Protein AF-A0ABD0Y6Y1-F1 (afdb_monomer)

InterPro domains:
  IPR020846 Major facilitator superfamily domain [PS50850] (127-274)
  IPR024989 Major facilitator superfamily associated domain [PF12832] (9-264)
  IPR036259 MFS transporter superfamily [G3DSA:1.20.1250.20] (7-109)
  IPR036259 MFS transporter superfamily [G3DSA:1.20.1250.20] (112-271)
  IPR036259 MFS transporter superfamily [SSF103473] (11-264)
  IPR051717 Major facilitator superfamily MFSD6 [PTHR16172] (9-263)

Sequence (274 aa):
MQRLVQYDIRLTFWFYLSIRVFIGMISGTAFAMFEGAVIAILREHKADYGLQRMYATIGGMISSPVSGWLIDYASEIYGYTDFSPAFYLYAGLKIVSAMLMLTINLEFKVPATNVLSDVVTVLKKIEIVALFLTCFILGTAWGYIESFLFWLLQDLGASRSLMGITITVGGIAGLPLLVMSGPIIDRIGHANVLFIGFIFYAIRLIGYSLIYNPWMCLIFEAMESVTSSLAFTAAVTYAAKLSTTTTDSSIQGLLGGLYFGVGGYHFNRLLFDV

Organism: NCBI:txid642074

Solvent-accessible surface area (backbone atoms only — not comparable to full-atom values): 14453 Å² total; per-residue (Å²): 133,83,82,80,78,82,71,58,63,67,61,51,49,54,52,50,50,50,52,50,51,53,53,48,53,52,53,52,50,51,48,14,53,49,54,24,50,51,53,52,52,29,60,76,68,72,52,61,66,29,54,59,48,39,56,55,50,52,49,50,66,50,50,52,59,54,33,51,51,44,20,52,55,48,15,68,75,70,76,49,91,39,62,62,55,35,52,51,53,53,51,52,54,49,51,52,50,53,58,55,53,74,70,61,83,62,83,87,59,66,82,58,91,53,55,67,62,53,43,53,56,47,59,69,36,65,67,51,48,52,48,46,54,49,35,24,56,54,11,33,56,50,11,48,47,72,68,41,48,67,56,55,30,49,77,52,66,43,52,71,67,55,63,55,45,35,60,50,42,19,47,60,48,19,45,64,45,18,64,43,29,56,67,49,36,73,73,64,33,44,69,52,46,42,50,51,18,51,54,48,45,52,51,36,56,58,47,64,75,68,60,79,52,51,75,62,49,49,63,50,28,32,48,37,16,48,44,48,46,36,20,46,45,32,50,53,55,45,51,46,74,70,42,48,92,62,31,28,32,59,53,48,28,52,45,47,40,29,22,54,37,66,20,4,54,63,39,47,52,69,72,66,77,116

Nearest PDB structures (foldseek):
  4oaa-assembly1_B  TM=7.942E-01  e=3.746E-04  Escherichia coli str. K-12 substr. DH10B
  6c9w-assembly1_A  TM=7.462E-01  e=7.064E-04  Escherichia coli K-12
  6vbg-assembly1_A  TM=7.322E-01  e=9.271E-04  Escherichia coli
  2y5y-assembly1_A  TM=6.770E-01  e=5.427E-03  Escherichia coli K-12
  6zgt-assembly1_A  TM=7.004E-01  e=2.553E-01  Syntrophobacter fumaroxidans MPOB

Mean predicted aligned error: 7.24 Å

Structure (mmCIF, N/CA/C/O backbone):
data_AF-A0ABD0Y6Y1-F1
#
_entry.id   AF-A0ABD0Y6Y1-F1
#
loop_
_atom_site.group_PDB
_atom_site.id
_atom_site.type_symbol
_atom_site.label_atom_id
_atom_site.label_alt_id
_atom_site.label_comp_id
_atom_site.label_asym_id
_atom_site.label_entity_id
_atom_site.label_seq_id
_atom_site.pdbx_PDB_ins_code
_atom_site.Cartn_x
_atom_site.Cartn_y
_atom_site.Cartn_z
_atom_site.occupancy
_atom_site.B_iso_or_equiv
_atom_site.auth_seq_id
_atom_site.auth_comp_id
_atom_site.auth_asym_id
_atom_site.auth_atom_id
_atom_site.pdbx_PDB_model_num
ATOM 1 N N . MET A 1 1 ? -3.606 -15.081 -47.398 1.00 41.28 1 MET A N 1
ATOM 2 C CA . MET A 1 1 ? -4.914 -14.436 -47.156 1.00 41.28 1 MET A CA 1
ATOM 3 C C . MET A 1 1 ? -5.136 -14.423 -45.645 1.00 41.28 1 MET A C 1
ATOM 5 O O . MET A 1 1 ? -5.537 -15.435 -45.087 1.00 41.28 1 MET A O 1
ATOM 9 N N . GLN A 1 2 ? -4.723 -13.355 -44.954 1.00 45.97 2 GLN A N 1
ATOM 10 C CA . GLN A 1 2 ? -4.934 -13.235 -43.505 1.00 45.97 2 GLN A CA 1
ATOM 11 C C . GLN A 1 2 ? -6.432 -13.016 -43.261 1.00 45.97 2 GLN A C 1
ATOM 13 O O . GLN A 1 2 ? -7.017 -12.084 -43.809 1.00 45.97 2 GLN A O 1
ATOM 18 N N . ARG A 1 3 ? -7.067 -13.910 -42.495 1.00 46.34 3 ARG A N 1
ATOM 19 C CA . ARG A 1 3 ? -8.454 -13.750 -42.039 1.00 46.34 3 ARG A CA 1
ATOM 20 C C . ARG A 1 3 ? -8.495 -12.486 -41.176 1.00 46.34 3 ARG A C 1
ATOM 22 O O . ARG A 1 3 ? -8.002 -12.504 -40.054 1.00 46.34 3 ARG A O 1
ATOM 29 N N . LEU A 1 4 ? -9.042 -11.393 -41.704 1.00 52.50 4 LEU A N 1
ATOM 30 C CA . LEU A 1 4 ? -9.385 -10.222 -40.901 1.00 52.50 4 LEU A CA 1
ATOM 31 C C . LEU A 1 4 ? -10.503 -10.652 -39.950 1.00 52.50 4 LEU A C 1
ATOM 33 O O . LEU A 1 4 ? -11.662 -10.753 -40.345 1.00 52.50 4 LEU A O 1
ATOM 37 N N . VAL A 1 5 ? -10.140 -10.992 -38.715 1.00 67.69 5 VAL A N 1
ATOM 38 C CA . VAL A 1 5 ? -11.112 -11.213 -37.646 1.00 67.69 5 VAL A CA 1
ATOM 39 C C . VAL A 1 5 ? -11.704 -9.842 -37.326 1.00 67.69 5 VAL A C 1
ATOM 41 O O . VAL A 1 5 ? -11.070 -9.026 -36.663 1.00 67.69 5 VAL A O 1
ATOM 44 N N . GLN A 1 6 ? -12.885 -9.546 -37.872 1.00 57.38 6 GLN A N 1
ATOM 45 C CA . GLN A 1 6 ? -13.664 -8.381 -37.460 1.00 57.38 6 GLN A CA 1
ATOM 46 C C . GLN A 1 6 ? -14.181 -8.649 -36.047 1.00 57.38 6 GLN A C 1
ATOM 48 O O . GLN A 1 6 ? -15.158 -9.369 -35.856 1.00 57.38 6 GLN A O 1
ATOM 53 N N . TYR A 1 7 ? -13.486 -8.111 -35.051 1.00 70.19 7 TYR A N 1
ATOM 54 C CA . TYR A 1 7 ? -13.963 -8.123 -33.677 1.00 70.19 7 TYR A CA 1
ATOM 55 C C . TYR A 1 7 ? -15.093 -7.104 -33.536 1.00 70.19 7 TYR A C 1
ATOM 57 O O . TYR A 1 7 ? -14.933 -5.935 -33.890 1.00 70.19 7 TYR A O 1
ATOM 65 N N . ASP A 1 8 ? -16.237 -7.539 -33.006 1.00 83.44 8 ASP A N 1
ATOM 66 C CA . ASP A 1 8 ? -17.282 -6.616 -32.579 1.00 83.44 8 ASP A CA 1
ATOM 67 C C . ASP A 1 8 ? -16.753 -5.822 -31.377 1.00 83.44 8 ASP A C 1
ATOM 69 O O . ASP A 1 8 ? -16.626 -6.334 -30.259 1.00 83.44 8 ASP A O 1
ATOM 73 N N . ILE A 1 9 ? -16.401 -4.565 -31.637 1.00 85.50 9 ILE A N 1
ATOM 74 C CA . ILE A 1 9 ? -15.830 -3.644 -30.654 1.00 85.50 9 ILE A CA 1
ATOM 75 C C . ILE A 1 9 ? -16.807 -3.430 -29.493 1.00 85.50 9 ILE A C 1
ATOM 77 O O . ILE A 1 9 ? -16.372 -3.351 -28.346 1.00 85.50 9 ILE A O 1
ATOM 81 N N . ARG A 1 10 ? -18.123 -3.385 -29.752 1.00 87.44 10 ARG A N 1
ATOM 82 C CA . ARG A 1 10 ? -19.130 -3.166 -28.703 1.00 87.44 10 ARG A CA 1
ATOM 83 C C . ARG A 1 10 ? -19.236 -4.385 -27.802 1.00 87.44 10 ARG A C 1
ATOM 85 O O . ARG A 1 10 ? -19.197 -4.235 -26.584 1.00 87.44 10 ARG A O 1
ATOM 92 N N . LEU A 1 11 ? -19.334 -5.579 -28.385 1.00 88.44 11 LEU A N 1
ATOM 93 C CA . LEU A 1 11 ? -19.389 -6.822 -27.616 1.00 88.44 11 LEU A CA 1
ATOM 94 C C . LEU A 1 11 ? -18.110 -7.017 -26.794 1.00 88.44 11 LEU A C 1
ATOM 96 O O . LEU A 1 11 ? -18.185 -7.292 -25.600 1.00 88.44 11 LEU A O 1
ATOM 100 N N . THR A 1 12 ? -16.945 -6.800 -27.409 1.00 88.12 12 THR A N 1
ATOM 101 C CA . THR A 1 12 ? -15.642 -6.911 -26.736 1.00 88.12 12 THR A CA 1
ATOM 102 C C . THR A 1 12 ? -15.530 -5.916 -25.584 1.00 88.12 12 THR A C 1
ATOM 104 O O . THR A 1 12 ? -15.131 -6.302 -24.488 1.00 88.12 12 THR A O 1
ATOM 107 N N . PHE A 1 13 ? -15.939 -4.660 -25.795 1.00 87.44 13 PHE A N 1
ATOM 108 C CA . PHE A 1 13 ? -15.930 -3.623 -24.764 1.00 87.44 13 PHE A CA 1
ATOM 109 C C . PHE A 1 13 ? -16.821 -3.990 -23.575 1.00 87.44 13 PHE A C 1
ATOM 111 O O . PHE A 1 13 ? -16.342 -4.014 -22.443 1.00 87.44 13 PHE A O 1
ATOM 118 N N . TRP A 1 14 ? -18.095 -4.317 -23.811 1.00 90.25 14 TRP A N 1
ATOM 119 C CA . TRP A 1 14 ? -19.030 -4.633 -22.726 1.00 90.25 14 TRP A CA 1
ATOM 120 C C . TRP A 1 14 ? -18.654 -5.916 -21.991 1.00 90.25 14 TRP A C 1
ATOM 122 O O . TRP A 1 14 ? -18.768 -5.975 -20.766 1.00 90.25 14 TRP A O 1
ATOM 132 N N . PHE A 1 15 ? -18.164 -6.926 -22.707 1.00 90.81 15 PHE A N 1
ATOM 133 C CA . PHE A 1 15 ? -17.716 -8.174 -22.100 1.00 90.81 15 PHE A CA 1
ATOM 134 C C . PHE A 1 15 ? -16.469 -7.960 -21.234 1.00 90.81 15 PHE A C 1
ATOM 136 O O . PHE A 1 15 ? -16.445 -8.363 -20.071 1.00 90.81 15 PHE A O 1
ATOM 143 N N . TYR A 1 16 ? -15.468 -7.248 -21.760 1.00 85.69 16 TYR A N 1
ATOM 144 C CA . TYR A 1 16 ? -14.260 -6.887 -21.020 1.00 85.69 16 TYR A CA 1
ATOM 145 C C . TYR A 1 16 ? -14.574 -6.030 -19.791 1.00 85.69 16 TYR A C 1
ATOM 147 O O . TYR A 1 16 ? -14.089 -6.332 -18.699 1.00 85.69 16 TYR A O 1
ATOM 155 N N . LEU A 1 17 ? -15.416 -5.001 -19.944 1.00 85.56 17 LEU A N 1
ATOM 156 C CA . LEU A 1 17 ? -15.855 -4.144 -18.843 1.00 85.56 17 LEU A CA 1
ATOM 157 C C . LEU A 1 17 ? -16.543 -4.968 -17.754 1.00 85.56 17 LEU A C 1
ATOM 159 O O . LEU A 1 17 ? -16.197 -4.838 -16.583 1.00 85.56 17 LEU A O 1
ATOM 163 N N . SER A 1 18 ? -17.468 -5.850 -18.137 1.00 88.50 18 SER A N 1
ATOM 164 C CA . SER A 1 18 ? -18.185 -6.710 -17.190 1.00 88.50 18 SER A CA 1
ATOM 165 C C . SER A 1 18 ? -17.213 -7.582 -16.398 1.00 88.50 18 SER A C 1
ATOM 167 O O . SER A 1 18 ? -17.232 -7.564 -15.168 1.00 88.50 18 SER A O 1
ATOM 169 N N . ILE A 1 19 ? -16.307 -8.285 -17.084 1.00 88.75 19 ILE A N 1
ATOM 170 C CA . ILE A 1 19 ? -15.285 -9.116 -16.436 1.00 88.75 19 ILE A CA 1
ATOM 171 C C . ILE A 1 19 ? -14.418 -8.278 -15.491 1.00 88.75 19 ILE A C 1
ATOM 173 O O . ILE A 1 19 ? -14.185 -8.681 -14.351 1.00 88.75 19 ILE A O 1
ATOM 177 N N . ARG A 1 20 ? -13.964 -7.097 -15.925 1.00 81.56 20 ARG A N 1
ATOM 178 C CA . ARG A 1 20 ? -13.136 -6.201 -15.106 1.00 81.56 20 ARG A CA 1
ATOM 179 C C . ARG A 1 20 ? -13.854 -5.725 -13.850 1.00 81.56 20 ARG A C 1
ATOM 181 O O . ARG A 1 20 ? -13.239 -5.736 -12.787 1.00 81.56 20 ARG A O 1
ATOM 188 N N . VAL A 1 21 ? -15.129 -5.354 -13.950 1.00 85.00 21 VAL A N 1
ATOM 189 C CA . VAL A 1 21 ? -15.939 -4.940 -12.795 1.00 85.00 21 VAL A CA 1
ATOM 190 C C . VAL A 1 21 ? -16.094 -6.096 -11.810 1.00 85.00 21 VAL A C 1
ATOM 192 O O . VAL A 1 21 ? -15.836 -5.911 -10.622 1.00 85.00 21 VAL A O 1
ATOM 195 N N . PHE A 1 22 ? -16.422 -7.302 -12.284 1.00 86.00 22 PHE A N 1
ATOM 196 C CA . PHE A 1 22 ? -16.538 -8.479 -11.417 1.00 86.00 22 PHE A CA 1
ATOM 197 C C . PHE A 1 22 ? -15.217 -8.823 -10.718 1.00 86.00 22 PHE A C 1
ATOM 199 O O . PHE A 1 22 ? -15.201 -9.016 -9.502 1.00 86.00 22 PHE A O 1
ATOM 206 N N . ILE A 1 23 ? -14.097 -8.840 -11.449 1.00 82.62 23 ILE A N 1
ATOM 207 C CA . ILE A 1 23 ? -12.767 -9.078 -10.866 1.00 82.62 23 ILE A CA 1
ATOM 208 C C . ILE A 1 23 ? -12.424 -7.992 -9.839 1.00 82.62 23 ILE A C 1
ATOM 210 O O . ILE A 1 23 ? -11.905 -8.308 -8.767 1.00 82.62 23 ILE A O 1
ATOM 214 N N . GLY A 1 24 ? -12.734 -6.727 -10.137 1.00 78.19 24 GLY A N 1
ATOM 215 C CA . GLY A 1 24 ? -12.512 -5.598 -9.233 1.00 78.19 24 GLY A CA 1
ATOM 216 C C . GLY A 1 24 ? -13.310 -5.723 -7.935 1.00 78.19 24 GLY A C 1
ATOM 217 O O . GLY A 1 24 ? -12.745 -5.586 -6.851 1.00 78.19 24 GLY A O 1
ATOM 218 N N . MET A 1 25 ? -14.598 -6.068 -8.028 1.00 81.38 25 MET A N 1
ATOM 219 C CA . MET A 1 25 ? -15.461 -6.288 -6.862 1.00 81.38 25 MET A CA 1
ATOM 220 C C . MET A 1 25 ? -14.968 -7.444 -5.990 1.00 81.38 25 MET A C 1
ATOM 222 O O . MET A 1 25 ? -14.875 -7.292 -4.771 1.00 81.38 25 MET A O 1
ATOM 226 N N . ILE A 1 26 ? -14.616 -8.583 -6.594 1.00 84.69 26 ILE A N 1
ATOM 227 C CA . ILE A 1 26 ? -14.102 -9.750 -5.861 1.00 84.69 26 ILE A CA 1
ATOM 228 C C . ILE A 1 26 ? -12.771 -9.408 -5.186 1.00 84.69 26 ILE A C 1
ATOM 230 O O . ILE A 1 26 ? -12.576 -9.711 -4.014 1.00 84.69 26 ILE A O 1
ATOM 234 N N . SER A 1 27 ? -11.869 -8.728 -5.893 1.00 79.25 27 SER A N 1
ATOM 235 C CA . SER A 1 27 ? -10.554 -8.363 -5.352 1.00 79.25 27 SER A CA 1
ATOM 236 C C . SER A 1 27 ? -10.668 -7.372 -4.191 1.00 79.25 27 SER A C 1
ATOM 238 O O . SER A 1 27 ? -10.027 -7.564 -3.159 1.00 79.25 27 SER A O 1
ATOM 240 N N . GLY A 1 28 ? -11.515 -6.346 -4.324 1.00 78.69 28 GLY A N 1
ATOM 241 C CA . GLY A 1 28 ? -11.729 -5.347 -3.275 1.00 78.69 28 GLY A CA 1
ATOM 242 C C . GLY A 1 28 ? -12.408 -5.923 -2.032 1.00 78.69 28 GLY A C 1
ATOM 243 O O . GLY A 1 28 ? -11.989 -5.642 -0.910 1.00 78.69 28 GLY A O 1
ATOM 244 N N . THR A 1 29 ? -13.421 -6.775 -2.215 1.00 81.88 29 THR A N 1
ATOM 245 C CA . THR A 1 29 ? -14.102 -7.445 -1.092 1.00 81.88 29 THR A CA 1
ATOM 246 C C . THR A 1 29 ? -13.194 -8.449 -0.393 1.00 81.88 29 THR A C 1
ATOM 248 O O . THR A 1 29 ? -13.123 -8.440 0.836 1.00 81.88 29 THR A O 1
ATOM 251 N N . ALA A 1 30 ? -12.436 -9.252 -1.146 1.00 84.69 30 ALA A N 1
ATOM 252 C CA . ALA A 1 30 ? -11.454 -10.173 -0.583 1.00 84.69 30 ALA A CA 1
ATOM 253 C C . ALA A 1 30 ? -10.399 -9.431 0.247 1.00 84.69 30 ALA A C 1
ATOM 255 O O . ALA A 1 30 ? -10.098 -9.856 1.360 1.00 84.69 30 ALA A O 1
ATOM 256 N N . PHE A 1 31 ? -9.891 -8.298 -0.250 1.00 83.31 31 PHE A N 1
ATOM 257 C CA . PHE A 1 31 ? -8.962 -7.448 0.495 1.00 83.31 31 PHE A CA 1
ATOM 258 C C . PHE A 1 31 ? -9.577 -6.942 1.807 1.00 83.31 31 PHE A C 1
ATOM 260 O O . PHE A 1 31 ? -9.002 -7.150 2.872 1.00 83.31 31 PHE A O 1
ATOM 267 N N . ALA A 1 32 ? -10.773 -6.345 1.756 1.00 83.88 32 ALA A N 1
ATOM 268 C CA . ALA A 1 32 ? -11.448 -5.802 2.938 1.00 83.88 32 ALA A CA 1
ATOM 269 C C . ALA A 1 32 ? -11.729 -6.868 4.013 1.00 83.88 32 ALA A C 1
ATOM 271 O O . ALA A 1 32 ? -11.546 -6.630 5.211 1.00 83.88 32 ALA A O 1
ATOM 272 N N . MET A 1 33 ? -12.170 -8.058 3.593 1.00 85.44 33 MET A N 1
ATOM 273 C CA . MET A 1 33 ? -12.428 -9.173 4.506 1.00 85.44 33 MET A CA 1
ATOM 274 C C . MET A 1 33 ? -11.137 -9.726 5.104 1.00 85.44 33 MET A C 1
ATOM 276 O O . MET A 1 33 ? -11.096 -9.975 6.309 1.00 85.44 33 MET A O 1
ATOM 280 N N . PHE A 1 34 ? -10.094 -9.880 4.287 1.00 87.75 34 PHE A N 1
ATOM 281 C CA . PHE A 1 34 ? -8.797 -10.377 4.728 1.00 87.75 34 PHE A CA 1
ATOM 282 C C . PHE A 1 34 ? -8.137 -9.425 5.730 1.00 87.75 34 PHE A C 1
ATOM 284 O O . PHE A 1 34 ? -7.789 -9.852 6.827 1.00 87.75 34 PHE A O 1
ATOM 291 N N . GLU A 1 35 ? -8.052 -8.132 5.413 1.00 87.62 35 GLU A N 1
ATOM 292 C CA . GLU A 1 35 ? -7.509 -7.119 6.329 1.00 87.62 35 GLU A CA 1
ATOM 293 C C . GLU A 1 35 ? -8.310 -7.052 7.631 1.00 87.62 35 GLU A C 1
ATOM 295 O O . GLU A 1 35 ? -7.750 -7.058 8.726 1.00 87.62 35 GLU A O 1
ATOM 300 N N . GLY A 1 36 ? -9.643 -7.078 7.542 1.00 87.69 36 GLY A N 1
ATOM 301 C CA . GLY A 1 36 ? -10.489 -7.114 8.730 1.00 87.69 36 GLY A CA 1
ATOM 302 C C . GLY A 1 36 ? -10.265 -8.355 9.604 1.00 87.69 36 GLY A C 1
ATOM 303 O O . GLY A 1 36 ? -10.325 -8.252 10.827 1.00 87.69 36 GLY A O 1
ATOM 304 N N . ALA A 1 37 ? -10.006 -9.520 9.003 1.00 88.69 37 ALA A N 1
ATOM 305 C CA . ALA A 1 37 ? -9.671 -10.743 9.733 1.00 88.69 37 ALA A CA 1
ATOM 306 C C . ALA A 1 37 ? -8.289 -10.651 10.394 1.00 88.69 37 ALA A C 1
ATOM 308 O O . ALA A 1 37 ? -8.155 -10.994 11.567 1.00 88.69 37 ALA A O 1
ATOM 309 N N . VAL A 1 38 ? -7.286 -10.132 9.679 1.00 90.62 38 VAL A N 1
ATOM 310 C CA . VAL A 1 38 ? -5.938 -9.895 10.217 1.00 90.62 38 VAL A CA 1
ATOM 311 C C . VAL A 1 38 ? -6.004 -8.984 11.439 1.00 90.62 38 VAL A C 1
ATOM 313 O O . VAL A 1 38 ? -5.496 -9.348 12.495 1.00 90.62 38 VAL A O 1
ATOM 316 N N . ILE A 1 39 ? -6.690 -7.842 11.346 1.00 90.69 39 ILE A N 1
ATOM 317 C CA . ILE A 1 39 ? -6.838 -6.913 12.476 1.00 90.69 39 ILE A CA 1
ATOM 318 C C . ILE A 1 39 ? -7.538 -7.570 13.668 1.00 90.69 39 ILE A C 1
ATOM 320 O O . ILE A 1 39 ? -7.115 -7.365 14.807 1.00 90.69 39 ILE A O 1
ATOM 324 N N . ALA A 1 40 ? -8.566 -8.384 13.428 1.00 88.06 40 ALA A N 1
ATOM 325 C CA . ALA A 1 40 ? -9.255 -9.105 14.493 1.00 88.06 40 ALA A CA 1
ATOM 326 C C . ALA A 1 40 ? -8.311 -10.079 15.226 1.00 88.06 40 ALA A C 1
ATOM 328 O O . ALA A 1 40 ? -8.244 -10.059 16.453 1.00 88.06 40 ALA A O 1
ATOM 329 N N . ILE A 1 41 ? -7.532 -10.873 14.485 1.00 89.75 41 ILE A N 1
ATOM 330 C CA . ILE A 1 41 ? -6.560 -11.831 15.045 1.00 89.75 41 ILE A CA 1
ATOM 331 C C . ILE A 1 41 ? -5.450 -11.103 15.811 1.00 89.75 41 ILE A C 1
ATOM 333 O O . ILE A 1 41 ? -5.083 -11.502 16.916 1.00 89.75 41 ILE A O 1
ATOM 337 N N . LEU A 1 42 ? -4.925 -10.009 15.255 1.00 90.62 42 LEU A N 1
ATOM 338 C CA . LEU A 1 42 ? -3.869 -9.228 15.900 1.00 90.62 42 LEU A CA 1
ATOM 339 C C . LEU A 1 42 ? -4.343 -8.585 17.205 1.00 90.62 42 LEU A C 1
ATOM 341 O O . LEU A 1 42 ? -3.572 -8.524 18.160 1.00 90.62 42 LEU A O 1
ATOM 345 N N . ARG A 1 43 ? -5.604 -8.141 17.274 1.00 87.31 43 ARG A N 1
ATOM 346 C CA . ARG A 1 43 ? -6.208 -7.624 18.511 1.00 87.31 43 ARG A CA 1
ATOM 347 C C . ARG A 1 43 ? -6.310 -8.697 19.587 1.00 87.31 43 ARG A C 1
ATOM 349 O O . ARG A 1 43 ? -5.936 -8.427 20.725 1.00 87.31 43 ARG A O 1
ATOM 356 N N . GLU A 1 44 ? -6.772 -9.888 19.217 1.00 87.50 44 GLU A N 1
ATOM 357 C CA . GLU A 1 44 ? -6.910 -11.021 20.138 1.00 87.50 44 GLU A CA 1
ATOM 358 C C . GLU A 1 44 ? -5.552 -11.430 20.726 1.00 87.50 44 GLU A C 1
ATOM 360 O O . GLU A 1 44 ? -5.395 -11.564 21.939 1.00 87.50 44 GLU A O 1
ATOM 365 N N . HIS A 1 45 ? -4.527 -11.528 19.877 1.00 89.56 45 HIS A N 1
ATOM 366 C CA . HIS A 1 45 ? -3.181 -11.924 20.295 1.00 89.56 45 HIS A CA 1
ATOM 367 C C . HIS A 1 45 ? -2.286 -10.766 20.759 1.00 89.56 45 HIS A C 1
ATOM 369 O O . HIS A 1 45 ? -1.140 -11.010 21.137 1.00 89.56 45 HIS A O 1
ATOM 375 N N . LYS A 1 46 ? -2.775 -9.517 20.741 1.00 87.38 46 LYS A N 1
ATOM 376 C CA . LYS A 1 46 ? -1.988 -8.293 21.009 1.00 87.38 46 LYS A CA 1
ATOM 377 C C . LYS A 1 46 ? -0.675 -8.247 20.212 1.00 87.38 46 LYS A C 1
ATOM 379 O O . LYS A 1 46 ? 0.372 -7.874 20.738 1.00 87.38 46 LYS A O 1
ATOM 384 N N . ALA A 1 47 ? -0.742 -8.668 18.955 1.00 90.56 47 ALA A N 1
ATOM 385 C CA . ALA A 1 47 ? 0.400 -8.757 18.054 1.00 90.56 47 ALA A CA 1
ATOM 386 C C . ALA A 1 47 ? 0.571 -7.477 17.216 1.00 90.56 47 ALA A C 1
ATOM 388 O O . ALA A 1 47 ? -0.355 -6.678 17.065 1.00 90.56 47 ALA A O 1
ATOM 389 N N . ASP A 1 48 ? 1.770 -7.288 16.663 1.00 91.94 48 ASP A N 1
ATOM 390 C CA . ASP A 1 48 ? 2.132 -6.100 15.887 1.00 91.94 48 ASP A CA 1
ATOM 391 C C . ASP A 1 48 ? 1.754 -6.250 14.402 1.00 91.94 48 ASP A C 1
ATOM 393 O O . ASP A 1 48 ? 2.119 -7.222 13.734 1.00 91.94 48 ASP A O 1
ATOM 397 N N . TYR A 1 49 ? 1.026 -5.264 13.871 1.00 92.69 49 TYR A N 1
ATOM 398 C CA . TYR A 1 49 ? 0.593 -5.259 12.472 1.00 92.69 49 TYR A CA 1
ATOM 399 C C . TYR A 1 49 ? 1.752 -5.059 11.484 1.00 92.69 49 TYR A C 1
ATOM 401 O O . TYR A 1 49 ? 1.741 -5.643 10.401 1.00 92.69 49 TYR A O 1
ATOM 409 N N . GLY A 1 50 ? 2.768 -4.274 11.842 1.00 90.44 50 GLY A N 1
ATOM 410 C CA . GLY A 1 50 ? 3.967 -4.085 11.027 1.00 90.44 50 GLY A CA 1
ATOM 411 C C . GLY A 1 50 ? 4.738 -5.383 10.830 1.00 90.44 50 GLY A C 1
ATOM 412 O O . GLY A 1 50 ? 5.096 -5.720 9.700 1.00 90.44 50 GLY A O 1
ATOM 413 N N . LEU A 1 51 ? 4.898 -6.168 11.900 1.00 90.75 51 LEU A N 1
ATOM 414 C CA . LEU A 1 51 ? 5.482 -7.513 11.828 1.00 90.75 51 LEU A CA 1
ATOM 415 C C . LEU A 1 51 ? 4.655 -8.453 10.946 1.00 90.75 51 LEU A C 1
ATOM 417 O O . LEU A 1 51 ? 5.225 -9.175 10.130 1.00 90.75 51 LEU A O 1
ATOM 421 N N . GLN A 1 52 ? 3.324 -8.416 11.043 1.00 91.75 52 GLN A N 1
ATOM 422 C CA . GLN A 1 52 ? 2.458 -9.195 10.153 1.00 91.75 52 GLN A CA 1
ATOM 423 C C . GLN A 1 52 ? 2.640 -8.781 8.684 1.00 91.75 52 GLN A C 1
ATOM 425 O O . GLN A 1 52 ? 2.769 -9.627 7.797 1.00 91.75 52 GLN A O 1
ATOM 430 N N . ARG A 1 53 ? 2.692 -7.473 8.418 1.00 88.81 53 ARG A N 1
ATOM 431 C CA . ARG A 1 53 ? 2.849 -6.913 7.071 1.00 88.81 53 ARG A CA 1
ATOM 432 C C . ARG A 1 53 ? 4.236 -7.170 6.480 1.00 88.81 53 ARG A C 1
ATOM 434 O O . ARG A 1 53 ? 4.347 -7.341 5.269 1.00 88.81 53 ARG A O 1
ATOM 441 N N . MET A 1 54 ? 5.276 -7.276 7.307 1.00 91.31 54 MET A N 1
ATOM 442 C CA . MET A 1 54 ? 6.628 -7.651 6.878 1.00 91.31 54 MET A CA 1
ATOM 443 C C . MET A 1 54 ? 6.631 -8.970 6.090 1.00 91.31 54 MET A C 1
ATOM 445 O O . MET A 1 54 ? 7.281 -9.054 5.048 1.00 91.31 54 MET A O 1
ATOM 449 N N . TYR A 1 55 ? 5.870 -9.979 6.527 1.00 89.50 55 TYR A N 1
ATOM 450 C CA . TYR A 1 55 ? 5.780 -11.258 5.813 1.00 89.50 55 TYR A CA 1
ATOM 451 C C . TYR A 1 55 ? 5.162 -11.118 4.414 1.00 89.50 55 TYR A C 1
ATOM 453 O O . TYR A 1 55 ? 5.586 -11.816 3.492 1.00 89.50 55 TYR A O 1
ATOM 461 N N . ALA A 1 56 ? 4.222 -10.186 4.221 1.00 85.56 56 ALA A N 1
ATOM 462 C CA . ALA A 1 56 ? 3.680 -9.881 2.897 1.00 85.56 56 ALA A CA 1
ATOM 463 C C . ALA A 1 56 ? 4.753 -9.266 1.979 1.00 85.56 56 ALA A C 1
ATOM 465 O O . ALA A 1 56 ? 4.877 -9.674 0.823 1.00 85.56 56 ALA A O 1
ATOM 466 N N . THR A 1 57 ? 5.578 -8.353 2.506 1.00 83.94 57 THR A N 1
ATOM 467 C CA . THR A 1 57 ? 6.708 -7.754 1.772 1.00 83.94 57 THR A CA 1
ATOM 468 C C . THR A 1 57 ? 7.736 -8.807 1.362 1.00 83.94 57 THR A C 1
ATOM 470 O O . THR A 1 57 ? 8.144 -8.840 0.204 1.00 83.94 57 THR A O 1
ATOM 473 N N . ILE A 1 58 ? 8.099 -9.724 2.266 1.00 86.56 58 ILE A N 1
ATOM 474 C CA . ILE A 1 58 ? 9.012 -10.841 1.964 1.00 86.56 58 ILE A CA 1
ATOM 475 C C . ILE A 1 58 ? 8.436 -11.723 0.846 1.00 86.56 58 ILE A C 1
ATOM 477 O O . ILE A 1 58 ? 9.151 -12.087 -0.088 1.00 86.56 58 ILE A O 1
ATOM 481 N N . GLY A 1 59 ? 7.135 -12.027 0.897 1.00 85.00 59 GLY A N 1
ATOM 482 C CA . GLY A 1 59 ? 6.449 -12.767 -0.163 1.00 85.00 59 GLY A CA 1
ATOM 483 C C . GLY A 1 59 ? 6.538 -12.070 -1.524 1.00 85.00 59 GLY A C 1
ATOM 484 O O . GLY A 1 59 ? 6.848 -12.718 -2.525 1.00 85.00 59 GLY A O 1
ATOM 485 N N . GLY A 1 60 ? 6.337 -10.750 -1.570 1.00 79.31 60 GLY A N 1
ATOM 486 C CA . GLY A 1 60 ? 6.513 -9.939 -2.782 1.00 79.31 60 GLY A CA 1
ATOM 487 C C . GLY A 1 60 ? 7.950 -9.963 -3.314 1.00 79.31 60 GLY A C 1
ATOM 488 O O . GLY A 1 60 ? 8.169 -10.203 -4.502 1.00 79.31 60 GLY A O 1
ATOM 489 N N . MET A 1 61 ? 8.930 -9.805 -2.421 1.00 77.62 61 MET A N 1
ATOM 490 C CA . MET A 1 61 ? 10.360 -9.823 -2.754 1.00 77.62 61 MET A CA 1
ATOM 491 C C . MET A 1 61 ? 10.835 -11.160 -3.330 1.00 77.62 61 MET A C 1
ATOM 493 O O . MET A 1 61 ? 11.725 -11.164 -4.171 1.00 77.62 61 MET A O 1
ATOM 497 N N . ILE A 1 62 ? 10.270 -12.287 -2.888 1.00 83.19 62 ILE A N 1
ATOM 498 C CA . ILE A 1 62 ? 10.624 -13.620 -3.404 1.00 83.19 62 ILE A CA 1
ATOM 499 C C . ILE A 1 62 ? 9.840 -13.932 -4.683 1.00 83.19 62 ILE A C 1
ATOM 501 O O . ILE A 1 62 ? 10.409 -14.408 -5.663 1.00 83.19 62 ILE A O 1
ATOM 505 N N . SER A 1 63 ? 8.530 -13.668 -4.691 1.00 81.88 63 SER A N 1
ATOM 506 C CA . SER A 1 63 ? 7.658 -14.037 -5.814 1.00 81.88 63 SER A CA 1
ATOM 507 C C . SER A 1 63 ? 7.981 -13.279 -7.101 1.00 81.88 63 SER A C 1
ATOM 509 O O . SER A 1 63 ? 7.905 -13.877 -8.172 1.00 81.88 63 SER A O 1
ATOM 511 N N . SER A 1 64 ? 8.390 -12.008 -7.013 1.00 77.56 64 SER A N 1
ATOM 512 C CA . SER A 1 64 ? 8.702 -11.192 -8.192 1.00 77.56 64 SER A CA 1
ATOM 513 C C . SER A 1 64 ? 9.902 -11.743 -8.992 1.00 77.56 64 SER A C 1
ATOM 515 O O . SER A 1 64 ? 9.690 -12.132 -10.146 1.00 77.56 64 SER A O 1
ATOM 517 N N . PRO A 1 65 ? 11.112 -11.933 -8.419 1.00 76.81 65 PRO A N 1
ATOM 518 C CA . PRO A 1 65 ? 12.236 -12.546 -9.134 1.00 76.81 65 PRO A CA 1
ATOM 519 C C . PRO A 1 65 ? 11.955 -13.969 -9.622 1.00 76.81 65 PRO A C 1
ATOM 521 O O . PRO A 1 65 ? 12.336 -14.314 -10.737 1.00 76.81 65 PRO A O 1
ATOM 524 N N . VAL A 1 66 ? 11.259 -14.790 -8.824 1.00 84.12 66 VAL A N 1
ATOM 525 C CA . VAL A 1 66 ? 10.890 -16.160 -9.225 1.00 84.12 66 VAL A CA 1
ATOM 526 C C . VAL A 1 66 ? 9.967 -16.138 -10.443 1.00 84.12 66 VAL A C 1
ATOM 528 O O . VAL A 1 66 ? 10.167 -16.911 -11.377 1.00 84.12 66 VAL A O 1
ATOM 531 N N . SER A 1 67 ? 8.980 -15.239 -10.465 1.00 80.81 67 SER A N 1
ATOM 532 C CA . SER A 1 67 ? 8.086 -15.085 -11.613 1.00 80.81 67 SER A CA 1
ATOM 533 C C . SER A 1 67 ? 8.829 -14.608 -12.863 1.00 80.81 67 SER A C 1
ATOM 535 O O . SER A 1 67 ? 8.601 -15.161 -13.935 1.00 80.81 67 SER A O 1
ATOM 537 N N . GLY A 1 68 ? 9.762 -13.658 -12.722 1.00 78.38 68 GLY A N 1
ATOM 538 C CA . GLY A 1 68 ? 10.607 -13.179 -13.818 1.00 78.38 68 GLY A CA 1
ATOM 539 C C . GLY A 1 68 ? 11.485 -14.288 -14.394 1.00 78.38 68 GLY A C 1
ATOM 540 O O . GLY A 1 68 ? 11.472 -14.514 -15.598 1.00 78.38 68 GLY A O 1
ATOM 541 N N . TRP A 1 69 ? 12.152 -15.059 -13.532 1.00 82.88 69 TRP A N 1
ATOM 542 C CA . TRP A 1 69 ? 12.973 -16.195 -13.954 1.00 82.88 69 TRP A CA 1
ATOM 543 C C . TRP A 1 69 ? 12.167 -17.270 -14.700 1.00 82.88 69 TRP A C 1
ATOM 545 O O . TRP A 1 69 ? 12.628 -17.795 -15.711 1.00 82.88 69 TRP A O 1
ATOM 555 N N . LEU A 1 70 ? 10.945 -17.573 -14.246 1.00 85.06 70 LEU A N 1
ATOM 556 C CA . LEU A 1 70 ? 10.056 -18.512 -14.940 1.00 85.06 70 LEU A CA 1
ATOM 557 C C . LEU A 1 70 ? 9.627 -18.001 -16.324 1.00 85.06 70 LEU A C 1
ATOM 559 O O . LEU A 1 70 ? 9.533 -18.799 -17.258 1.00 85.06 70 LEU A O 1
ATOM 563 N N . ILE A 1 71 ? 9.363 -16.696 -16.452 1.00 83.19 71 ILE A N 1
ATOM 564 C CA . ILE A 1 71 ? 9.049 -16.059 -17.739 1.00 83.19 71 ILE A CA 1
ATOM 565 C C . ILE A 1 71 ? 10.254 -16.163 -18.670 1.00 83.19 71 ILE A C 1
ATOM 567 O O . ILE A 1 71 ? 10.092 -16.602 -19.806 1.00 83.19 71 ILE A O 1
ATOM 571 N N . ASP A 1 72 ? 11.448 -15.801 -18.202 1.00 83.44 72 ASP A N 1
ATOM 572 C CA . ASP A 1 72 ? 12.669 -15.821 -19.013 1.00 83.44 72 ASP A CA 1
ATOM 573 C C . ASP A 1 72 ? 12.985 -17.242 -19.501 1.00 83.44 72 ASP A C 1
ATOM 575 O O . ASP A 1 72 ? 13.201 -17.447 -20.695 1.00 83.44 72 ASP A O 1
ATOM 579 N N . TYR A 1 73 ? 12.901 -18.237 -18.612 1.00 84.19 73 TYR A N 1
ATOM 580 C CA . TYR A 1 73 ? 13.124 -19.647 -18.944 1.00 84.19 73 TYR A CA 1
ATOM 581 C C . TYR A 1 73 ? 12.145 -20.169 -20.006 1.00 84.19 73 TYR A C 1
ATOM 583 O O . TYR A 1 73 ? 12.554 -20.807 -20.975 1.00 84.19 73 TYR A O 1
ATOM 591 N N . ALA A 1 74 ? 10.846 -19.889 -19.864 1.00 84.94 74 ALA A N 1
ATOM 592 C CA . ALA A 1 74 ? 9.867 -20.300 -20.871 1.00 84.94 74 ALA A CA 1
ATOM 593 C C . ALA A 1 74 ? 10.037 -19.527 -22.185 1.00 84.94 74 ALA A C 1
ATOM 595 O O . ALA A 1 74 ? 9.907 -20.099 -23.266 1.00 84.94 74 ALA A O 1
ATOM 596 N N . SER A 1 75 ? 10.378 -18.242 -22.101 1.00 85.06 75 SER A N 1
ATOM 597 C CA . SER A 1 75 ? 10.584 -17.398 -23.277 1.00 85.06 75 SER A CA 1
ATOM 598 C C . SER A 1 75 ? 11.786 -17.851 -24.109 1.00 85.06 75 SER A C 1
ATOM 600 O O . SER A 1 75 ? 11.730 -17.793 -25.337 1.00 85.06 75 SER A O 1
ATOM 602 N N . GLU A 1 76 ? 12.845 -18.354 -23.468 1.00 85.62 76 GLU A N 1
ATOM 603 C CA . GLU A 1 76 ? 14.012 -18.938 -24.143 1.00 85.62 76 GLU A CA 1
ATOM 604 C C . GLU A 1 76 ? 13.656 -20.226 -24.905 1.00 85.62 76 GLU A C 1
ATOM 606 O O . GLU A 1 76 ? 14.135 -20.439 -26.017 1.00 85.62 76 GLU A O 1
ATOM 61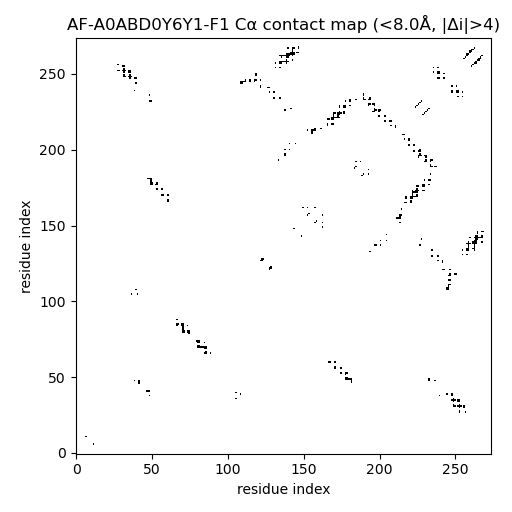1 N N . ILE A 1 77 ? 12.757 -21.050 -24.356 1.00 83.19 77 ILE A N 1
ATOM 612 C CA . ILE A 1 77 ? 12.299 -22.297 -24.992 1.00 83.19 77 ILE A CA 1
ATOM 613 C C . ILE A 1 77 ? 11.439 -22.018 -26.233 1.00 83.19 77 ILE A C 1
ATOM 615 O O . ILE A 1 77 ? 11.581 -22.704 -27.247 1.00 83.19 77 ILE A O 1
ATOM 619 N N . TYR A 1 78 ? 10.533 -21.039 -26.159 1.00 81.06 78 TYR A N 1
ATOM 620 C CA . TYR A 1 78 ? 9.535 -20.794 -27.209 1.00 81.06 78 TYR A CA 1
ATOM 621 C C . TYR A 1 78 ? 9.919 -19.697 -28.216 1.00 81.06 78 TYR A C 1
ATOM 623 O O . TYR A 1 78 ? 9.296 -19.594 -29.274 1.00 81.06 78 TYR A O 1
ATOM 631 N N . GLY A 1 79 ? 10.934 -18.878 -27.922 1.00 80.75 79 GLY A N 1
ATOM 632 C CA . GLY A 1 79 ? 11.397 -17.798 -28.803 1.00 80.75 79 GLY A CA 1
ATOM 633 C C . GLY A 1 79 ? 10.485 -16.562 -28.848 1.00 80.75 79 GLY A C 1
ATOM 634 O O . GLY A 1 79 ? 10.692 -15.677 -29.677 1.00 80.75 79 GLY A O 1
ATOM 635 N N . TYR A 1 80 ? 9.484 -16.479 -27.968 1.00 81.44 80 TYR A N 1
ATOM 636 C CA . TYR A 1 80 ? 8.639 -15.303 -27.734 1.00 81.44 80 TYR A CA 1
ATOM 637 C C . TYR A 1 80 ? 8.395 -15.134 -26.231 1.00 81.44 80 TYR A C 1
ATOM 639 O O . TYR A 1 80 ? 8.538 -16.087 -25.474 1.00 81.44 80 TYR A O 1
ATOM 647 N N . THR A 1 81 ? 8.020 -13.930 -25.786 1.00 79.88 81 THR A N 1
ATOM 648 C CA . THR A 1 81 ? 7.773 -13.674 -24.359 1.00 79.88 81 THR A CA 1
ATOM 649 C C . THR A 1 81 ? 6.518 -14.403 -23.881 1.00 79.88 81 THR A C 1
ATOM 651 O O . THR A 1 81 ? 5.403 -13.989 -24.206 1.00 79.88 81 THR A O 1
ATOM 654 N N . ASP A 1 82 ? 6.697 -15.473 -23.107 1.00 82.00 82 ASP A N 1
ATOM 655 C CA . ASP A 1 82 ? 5.597 -16.260 -22.552 1.00 82.00 82 ASP A CA 1
ATOM 656 C C . ASP A 1 82 ? 5.374 -15.939 -21.068 1.00 82.00 82 ASP A C 1
ATOM 658 O O . ASP A 1 82 ? 6.172 -16.281 -20.197 1.00 82.00 82 ASP A O 1
ATOM 662 N N . PHE A 1 83 ? 4.246 -15.292 -20.774 1.00 81.88 83 PHE A N 1
ATOM 663 C CA . PHE A 1 83 ? 3.840 -14.943 -19.411 1.00 81.88 83 PHE A CA 1
ATOM 664 C C . PHE A 1 83 ? 3.095 -16.078 -18.689 1.00 81.88 83 PHE A C 1
ATOM 666 O O . PHE A 1 83 ? 2.835 -15.974 -17.487 1.00 81.88 83 PHE A O 1
ATOM 673 N N . SER A 1 84 ? 2.744 -17.164 -19.387 1.00 87.75 84 SER A N 1
ATOM 674 C CA . SER A 1 84 ? 1.945 -18.277 -18.848 1.00 87.75 84 SER A CA 1
ATOM 675 C C . SER A 1 84 ? 2.503 -18.873 -17.544 1.00 87.75 84 SER A C 1
ATOM 677 O O . SER A 1 84 ? 1.719 -19.062 -16.608 1.00 87.75 84 SER A O 1
ATOM 679 N N . PRO A 1 85 ? 3.826 -19.101 -17.389 1.00 87.25 85 PRO A N 1
ATOM 680 C CA . PRO A 1 85 ? 4.389 -19.624 -16.142 1.00 87.25 85 PRO A CA 1
ATOM 681 C C . PRO A 1 85 ? 4.126 -18.735 -14.923 1.00 87.25 85 PRO A C 1
ATOM 683 O O . PRO A 1 85 ? 3.823 -19.243 -13.842 1.00 87.25 85 PRO A O 1
ATOM 686 N N . ALA A 1 86 ? 4.184 -17.410 -15.088 1.00 85.31 86 ALA A N 1
ATOM 687 C CA . ALA A 1 86 ? 3.888 -16.474 -14.006 1.00 85.31 86 ALA A CA 1
ATOM 688 C C . ALA A 1 86 ? 2.409 -16.533 -13.600 1.00 85.31 86 ALA A C 1
ATOM 690 O O . ALA A 1 86 ? 2.093 -16.479 -12.409 1.00 85.31 86 ALA A O 1
ATOM 691 N N . PHE A 1 87 ? 1.499 -16.726 -14.561 1.00 88.12 87 PHE A N 1
ATOM 692 C CA . PHE A 1 87 ? 0.081 -16.938 -14.266 1.00 88.12 87 PHE A CA 1
ATOM 693 C C . PHE A 1 87 ? -0.173 -18.257 -13.525 1.00 88.12 87 PHE A C 1
ATOM 695 O O . PHE A 1 87 ? -0.971 -18.273 -12.586 1.00 88.12 87 PHE A O 1
ATOM 702 N N . TYR A 1 88 ? 0.520 -19.344 -13.880 1.00 91.69 88 TYR A N 1
ATOM 703 C CA . TYR A 1 88 ? 0.413 -20.615 -13.152 1.00 91.69 88 TYR A CA 1
ATOM 704 C C . TYR A 1 88 ? 0.961 -20.518 -11.728 1.00 91.69 88 TYR A C 1
ATOM 706 O O . TYR A 1 88 ? 0.315 -21.004 -10.798 1.00 91.69 88 TYR A O 1
ATOM 714 N N . LEU A 1 89 ? 2.096 -19.838 -11.536 1.00 89.62 89 LEU A N 1
ATOM 715 C CA . LEU A 1 89 ? 2.637 -19.553 -10.206 1.00 89.62 89 LEU A CA 1
ATOM 716 C C . LEU A 1 89 ? 1.626 -18.763 -9.363 1.00 89.62 89 LEU A C 1
ATOM 718 O O . LEU A 1 89 ? 1.317 -19.152 -8.236 1.00 89.62 89 LEU A O 1
ATOM 722 N N . TYR A 1 90 ? 1.069 -17.686 -9.922 1.00 88.19 90 TYR A N 1
ATOM 723 C CA . TYR A 1 90 ? 0.053 -16.870 -9.259 1.00 88.19 90 TYR A CA 1
ATOM 724 C C . TYR A 1 90 ? -1.183 -17.693 -8.868 1.00 88.19 90 TYR A C 1
ATOM 726 O O . TYR A 1 90 ? -1.645 -17.615 -7.727 1.00 88.19 90 TYR A O 1
ATOM 734 N N . ALA A 1 91 ? -1.696 -18.517 -9.786 1.00 91.12 91 ALA A N 1
ATOM 735 C CA . ALA A 1 91 ? -2.846 -19.381 -9.535 1.00 91.12 91 ALA A CA 1
ATOM 736 C C . ALA A 1 91 ? -2.562 -20.407 -8.426 1.00 91.12 91 ALA A C 1
ATOM 738 O O . ALA A 1 91 ? -3.372 -20.559 -7.511 1.00 91.12 91 ALA A O 1
ATOM 739 N N . GLY A 1 92 ? -1.395 -21.058 -8.459 1.00 93.44 92 GLY A N 1
ATOM 740 C CA . GLY A 1 92 ? -0.974 -22.011 -7.431 1.00 93.44 92 GLY A CA 1
ATOM 741 C C . GLY A 1 92 ? -0.904 -21.374 -6.043 1.00 93.44 92 GLY A C 1
ATOM 742 O O . GLY A 1 92 ? -1.504 -21.883 -5.095 1.00 93.44 92 GLY A O 1
ATOM 743 N N . LEU A 1 93 ? -0.259 -20.210 -5.928 1.00 91.62 93 LEU A N 1
ATOM 744 C CA . LEU A 1 93 ? -0.171 -19.466 -4.666 1.00 91.62 93 LEU A CA 1
ATOM 745 C C . LEU A 1 93 ? -1.549 -19.037 -4.145 1.00 91.62 93 LEU A C 1
ATOM 747 O O . LEU A 1 93 ? -1.800 -19.104 -2.941 1.00 91.62 93 LEU A O 1
ATOM 751 N N . LYS A 1 94 ? -2.469 -18.636 -5.031 1.00 88.50 94 LYS A N 1
ATOM 752 C CA . LYS A 1 94 ? -3.847 -18.290 -4.650 1.00 88.50 94 LYS A CA 1
ATOM 753 C C . LYS A 1 94 ? -4.637 -19.488 -4.133 1.00 88.50 94 LYS A C 1
ATOM 755 O O . LYS A 1 94 ? -5.363 -19.329 -3.156 1.00 88.50 94 LYS A O 1
ATOM 760 N N . ILE A 1 95 ? -4.476 -20.670 -4.729 1.00 93.00 95 ILE A N 1
ATOM 761 C CA . ILE A 1 95 ? -5.125 -21.901 -4.251 1.00 93.00 95 ILE A CA 1
ATOM 762 C C . ILE A 1 95 ? -4.610 -22.268 -2.857 1.00 93.00 95 ILE A C 1
ATOM 764 O O . ILE A 1 95 ? -5.413 -22.504 -1.956 1.00 93.00 95 ILE A O 1
ATOM 768 N N . VAL A 1 96 ? -3.290 -22.248 -2.652 1.00 92.44 96 VAL A N 1
ATOM 769 C CA . VAL A 1 96 ? -2.686 -22.510 -1.334 1.00 92.44 96 VAL A CA 1
ATOM 770 C C . VAL A 1 96 ? -3.184 -21.497 -0.302 1.00 92.44 96 VAL A C 1
ATOM 772 O O . VAL A 1 96 ? -3.605 -21.879 0.786 1.00 92.44 96 VAL A O 1
ATOM 775 N N . SER A 1 97 ? -3.209 -20.210 -0.656 1.00 88.94 97 SER A N 1
ATOM 776 C CA . SER A 1 97 ? -3.739 -19.156 0.212 1.00 88.94 97 SER A CA 1
ATOM 777 C C . SER A 1 97 ? -5.209 -19.392 0.575 1.00 88.94 97 SER A C 1
ATOM 779 O O . SER A 1 97 ? -5.561 -19.276 1.745 1.00 88.94 97 SER A O 1
ATOM 781 N N . ALA A 1 98 ? -6.052 -19.789 -0.384 1.00 88.62 98 ALA A N 1
ATOM 782 C CA . ALA A 1 98 ? -7.454 -20.109 -0.129 1.00 88.62 98 ALA A CA 1
ATOM 783 C C . ALA A 1 98 ? -7.611 -21.315 0.813 1.00 88.62 98 ALA A C 1
ATOM 785 O O . ALA A 1 98 ? -8.413 -21.254 1.740 1.00 88.62 98 ALA A O 1
ATOM 786 N N . MET A 1 99 ? -6.813 -22.375 0.635 1.00 91.31 99 MET A N 1
ATOM 787 C CA . MET A 1 99 ? -6.818 -23.538 1.534 1.00 91.31 99 MET A CA 1
ATOM 788 C C . MET A 1 99 ? -6.435 -23.156 2.967 1.00 91.31 99 MET A C 1
ATOM 790 O O . MET A 1 99 ? -7.101 -23.579 3.907 1.00 91.31 99 MET A O 1
ATOM 794 N N . LEU A 1 100 ? -5.408 -22.320 3.139 1.00 89.50 100 LEU A N 1
ATOM 795 C CA . LEU A 1 100 ? -5.000 -21.824 4.456 1.00 89.50 100 LEU A CA 1
ATOM 796 C C . LEU A 1 100 ? -6.064 -20.917 5.090 1.00 89.50 100 LEU A C 1
ATOM 798 O O . LEU A 1 100 ? -6.262 -20.960 6.300 1.00 89.50 100 LEU A O 1
ATOM 802 N N . MET A 1 101 ? -6.790 -20.121 4.298 1.00 85.81 101 MET A N 1
ATOM 803 C CA . MET A 1 101 ? -7.885 -19.301 4.830 1.00 85.81 101 MET A CA 1
ATOM 804 C C . MET A 1 101 ? -9.024 -20.146 5.410 1.00 85.81 101 MET A C 1
ATOM 806 O O . MET A 1 101 ? -9.628 -19.729 6.394 1.00 85.81 101 MET A O 1
ATOM 810 N N . LEU A 1 102 ? -9.286 -21.340 4.864 1.00 86.31 102 LEU A N 1
ATOM 811 C CA . LEU A 1 102 ? -10.307 -22.250 5.402 1.00 86.31 102 LEU A CA 1
ATOM 812 C C . LEU A 1 102 ? -9.965 -22.778 6.802 1.00 86.31 102 LEU A C 1
ATOM 814 O O . LEU A 1 102 ? -10.860 -23.223 7.512 1.00 86.31 102 LEU A O 1
ATOM 818 N N . THR A 1 103 ? -8.694 -22.728 7.211 1.00 85.56 103 THR A N 1
ATOM 819 C CA . THR A 1 103 ? -8.262 -23.168 8.546 1.00 85.56 103 THR A CA 1
ATOM 820 C C . THR A 1 103 ? -8.265 -22.045 9.585 1.00 85.56 103 THR A C 1
ATOM 822 O O . THR A 1 103 ? -8.010 -22.304 10.759 1.00 85.56 103 THR A O 1
ATOM 825 N N . ILE A 1 104 ? -8.514 -20.793 9.182 1.00 83.88 104 ILE A N 1
ATOM 826 C CA . ILE A 1 104 ? -8.518 -19.644 10.094 1.00 83.88 104 ILE A CA 1
ATOM 827 C C . ILE A 1 104 ? -9.826 -19.629 10.885 1.00 83.88 104 ILE A C 1
ATOM 829 O O . ILE A 1 104 ? -10.907 -19.495 10.315 1.00 83.88 104 ILE A O 1
ATOM 833 N N . ASN A 1 105 ? -9.717 -19.696 12.211 1.00 78.81 105 ASN A N 1
ATOM 834 C CA . ASN A 1 105 ? -10.868 -19.638 13.102 1.00 78.81 105 ASN A CA 1
ATOM 835 C C . ASN A 1 105 ? -11.125 -18.201 13.576 1.00 78.81 105 ASN A C 1
ATOM 837 O O . ASN A 1 105 ? -10.287 -17.600 14.244 1.00 78.81 105 ASN A O 1
ATOM 841 N N . LEU A 1 106 ? -12.295 -17.657 13.231 1.00 78.25 106 LEU A N 1
ATOM 842 C CA . LEU A 1 106 ? 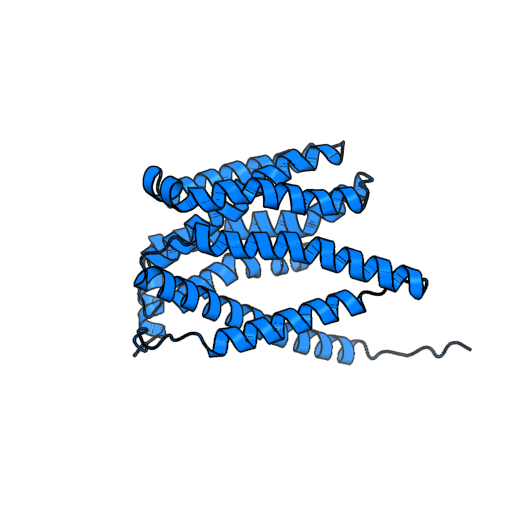-12.726 -16.294 13.584 1.00 78.25 106 LEU A CA 1
ATOM 843 C C . LEU A 1 106 ? -13.919 -16.287 14.552 1.00 78.25 106 LEU A C 1
ATOM 845 O O . LEU A 1 106 ? -14.636 -15.294 14.634 1.00 78.25 106 LEU A O 1
ATOM 849 N N . GLU A 1 107 ? -14.149 -17.376 15.288 1.00 69.12 107 GLU A N 1
ATOM 850 C CA . GLU A 1 107 ? -15.310 -17.528 16.184 1.00 69.12 107 GLU A CA 1
ATOM 851 C C . GLU A 1 107 ? -15.387 -16.462 17.289 1.00 69.12 107 GLU A C 1
ATOM 853 O O . GLU A 1 107 ? -16.473 -16.137 17.762 1.00 69.12 107 GLU A O 1
ATOM 858 N N . PHE A 1 108 ? -14.258 -15.850 17.656 1.00 67.69 108 PHE A N 1
ATOM 859 C CA . PHE A 1 108 ? -14.209 -14.740 18.613 1.00 67.69 108 PHE A CA 1
ATOM 860 C C . PHE A 1 108 ? -14.820 -13.433 18.065 1.00 67.69 108 PHE A C 1
ATOM 862 O O . PHE A 1 108 ? -15.057 -12.484 18.818 1.00 67.69 108 PHE A O 1
ATOM 869 N N . LYS A 1 109 ? -15.094 -13.349 16.756 1.00 67.88 109 LYS A N 1
ATOM 870 C CA . LYS A 1 109 ? -15.691 -12.169 16.128 1.00 67.88 109 LYS A CA 1
ATOM 871 C C . LYS A 1 109 ? -17.205 -12.165 16.326 1.00 67.88 109 LYS A C 1
ATOM 873 O O . LYS A 1 109 ? -17.939 -12.916 15.689 1.00 67.88 109 LYS A O 1
ATOM 878 N N . VAL A 1 110 ? -17.681 -11.244 17.159 1.00 66.94 110 VAL A N 1
ATOM 879 C CA . VAL A 1 110 ? -19.116 -11.045 17.393 1.00 66.94 110 VAL A CA 1
ATOM 880 C C . VAL A 1 110 ? -19.811 -10.616 16.086 1.00 66.94 110 VAL A C 1
ATOM 882 O O . VAL A 1 110 ? -19.369 -9.646 15.457 1.00 66.94 110 VAL A O 1
ATOM 885 N N . PRO A 1 111 ? -20.901 -11.289 15.666 1.00 65.50 111 PRO A N 1
ATOM 886 C CA . PRO A 1 111 ? -21.691 -10.867 14.517 1.00 65.50 111 PRO A CA 1
ATOM 887 C C . PRO A 1 111 ? -22.253 -9.460 14.732 1.00 65.50 111 PRO A C 1
ATOM 889 O O . PRO A 1 111 ? -22.837 -9.160 15.773 1.00 65.50 111 PRO A O 1
ATOM 892 N N . ALA A 1 112 ? -22.102 -8.590 13.738 1.00 63.38 112 ALA A N 1
ATOM 893 C CA . ALA A 1 112 ? -22.696 -7.262 13.782 1.00 63.38 112 ALA A CA 1
ATOM 894 C C . ALA A 1 112 ? -24.222 -7.367 13.617 1.00 63.38 112 ALA A C 1
ATOM 896 O O . ALA A 1 112 ? -24.704 -7.888 12.613 1.00 63.38 112 ALA A O 1
ATOM 897 N N . THR A 1 113 ? -24.985 -6.854 14.583 1.00 65.62 113 THR A N 1
ATOM 898 C CA . THR A 1 113 ? -26.457 -6.873 14.543 1.00 65.62 113 THR A CA 1
ATOM 899 C C . THR A 1 113 ? -27.026 -5.795 13.618 1.00 65.62 113 THR A C 1
ATOM 901 O O . THR A 1 113 ? -28.058 -6.023 12.999 1.00 65.62 113 THR A O 1
ATOM 904 N N . ASN A 1 114 ? -26.333 -4.656 13.464 1.00 76.06 114 ASN A N 1
ATOM 905 C CA . ASN A 1 114 ? -26.696 -3.561 12.557 1.00 76.06 114 ASN A CA 1
ATOM 906 C C . ASN A 1 114 ? -25.452 -2.914 11.913 1.00 76.06 114 ASN A C 1
ATOM 908 O O . ASN A 1 114 ? -25.119 -1.762 12.195 1.00 76.06 114 ASN A O 1
ATOM 912 N N . VAL A 1 115 ? -24.790 -3.637 10.998 1.00 75.12 115 VAL A N 1
ATOM 913 C CA . VAL A 1 115 ? -23.547 -3.201 10.316 1.00 75.12 115 VAL A CA 1
ATOM 914 C C . VAL A 1 115 ? -23.631 -1.762 9.798 1.00 75.12 115 VAL A C 1
ATOM 916 O O . VAL A 1 115 ? -22.714 -0.972 10.005 1.00 75.12 115 VAL A O 1
ATOM 919 N N . LEU A 1 116 ? -24.731 -1.405 9.127 1.00 78.81 116 LEU A N 1
ATOM 920 C CA . LEU A 1 116 ? -24.856 -0.100 8.480 1.00 78.81 116 LEU A CA 1
ATOM 921 C C . LEU A 1 116 ? -24.927 1.048 9.499 1.00 78.81 116 LEU A C 1
ATOM 923 O O . LEU A 1 116 ? -24.273 2.071 9.315 1.00 78.81 116 LEU A O 1
ATOM 927 N N . SER A 1 117 ? -25.677 0.867 10.589 1.00 81.31 117 SER A N 1
ATOM 928 C CA . SER A 1 117 ? -25.793 1.872 11.652 1.00 81.31 117 SER A CA 1
ATOM 929 C C . SER A 1 117 ? -24.464 2.066 12.382 1.00 81.31 117 SER A C 1
ATOM 931 O O . SER A 1 117 ? -24.055 3.202 12.645 1.00 81.31 117 SER A O 1
ATOM 933 N N . ASP A 1 118 ? -23.758 0.970 12.661 1.00 81.00 118 ASP A N 1
ATOM 934 C CA . ASP A 1 118 ? -22.464 1.005 13.342 1.00 81.00 118 ASP A CA 1
ATOM 935 C C . ASP A 1 118 ? -21.412 1.712 12.480 1.00 81.00 118 ASP A C 1
ATOM 937 O O . ASP A 1 118 ? -20.711 2.606 12.957 1.00 81.00 118 ASP A O 1
ATOM 941 N N . VAL A 1 119 ? -21.354 1.387 11.183 1.00 82.25 119 VAL A N 1
ATOM 942 C CA . VAL A 1 119 ? -20.447 2.048 10.233 1.00 82.25 119 VAL A CA 1
ATOM 943 C C . VAL A 1 119 ? -20.767 3.535 10.128 1.00 82.25 119 VAL A C 1
ATOM 945 O O . VAL A 1 119 ? -19.866 4.354 10.284 1.00 82.25 119 VAL A O 1
ATOM 948 N N . VAL A 1 120 ? -22.034 3.915 9.933 1.00 85.25 120 VAL A N 1
ATOM 949 C CA . VAL A 1 120 ? -22.434 5.332 9.851 1.00 85.25 120 VAL A CA 1
ATOM 950 C C . VAL A 1 120 ? -22.065 6.090 11.128 1.00 85.25 120 VAL A C 1
ATOM 952 O O . VAL A 1 120 ? -21.647 7.244 11.064 1.00 85.25 120 VAL A O 1
ATOM 955 N N . THR A 1 121 ? -22.168 5.452 12.292 1.00 85.69 121 THR A N 1
ATOM 956 C CA . THR A 1 121 ? -21.772 6.057 13.571 1.00 85.69 121 THR A CA 1
ATOM 957 C C . THR A 1 121 ? -20.267 6.300 13.640 1.00 85.69 121 THR A C 1
ATOM 959 O O . THR A 1 121 ? -19.838 7.373 14.064 1.00 85.69 121 THR A O 1
ATOM 962 N N . VAL A 1 122 ? -19.454 5.348 13.177 1.00 85.12 122 VAL A N 1
ATOM 963 C CA . VAL A 1 122 ? -17.997 5.516 13.094 1.00 85.12 122 VAL A CA 1
ATOM 964 C C . VAL A 1 122 ? -17.626 6.610 12.086 1.00 85.12 122 VAL A C 1
ATOM 966 O O . VAL A 1 122 ? -16.797 7.459 12.401 1.00 85.12 122 VAL A O 1
ATOM 969 N N . LEU A 1 123 ? -18.291 6.670 10.929 1.00 87.44 123 LEU A N 1
ATOM 970 C CA . LEU A 1 123 ? -18.056 7.693 9.898 1.00 87.44 123 LEU A CA 1
ATOM 971 C C . LEU A 1 123 ? -18.397 9.120 10.343 1.00 87.44 123 LEU A C 1
ATOM 973 O O . LEU A 1 123 ? -17.871 10.073 9.779 1.00 87.44 123 LEU A O 1
ATOM 977 N N . LYS A 1 124 ? -19.245 9.295 11.362 1.00 87.19 124 LYS A N 1
ATOM 978 C CA . LYS A 1 124 ? -19.533 10.617 11.943 1.00 87.19 124 LYS A CA 1
ATOM 979 C C . LYS A 1 124 ? -18.382 11.169 12.787 1.00 87.19 124 LYS A C 1
ATOM 981 O O . LYS A 1 124 ? -18.391 12.355 13.112 1.00 87.19 124 LYS A O 1
ATOM 986 N N . LYS A 1 125 ? -17.401 10.343 13.166 1.00 91.31 125 LYS A N 1
ATOM 987 C CA . LYS A 1 125 ? -16.228 10.806 13.916 1.00 91.31 125 LYS A CA 1
ATOM 988 C C . LYS A 1 125 ? -15.330 11.623 12.990 1.00 91.31 125 LYS A C 1
ATOM 990 O O . LYS A 1 125 ? -14.836 11.105 11.991 1.00 91.31 125 LYS A O 1
ATOM 995 N N . ILE A 1 126 ? -15.053 12.870 13.366 1.00 91.88 126 ILE A N 1
ATOM 996 C CA . ILE A 1 126 ? -14.190 13.766 12.583 1.00 91.88 126 ILE A CA 1
ATOM 997 C C . ILE A 1 126 ? -12.795 13.167 12.329 1.00 91.88 126 ILE A C 1
ATOM 999 O O . ILE A 1 126 ? -12.240 13.346 11.250 1.00 91.88 126 ILE A O 1
ATOM 1003 N N . GLU A 1 127 ? -12.270 12.382 13.277 1.00 92.88 127 GLU A N 1
ATOM 1004 C CA . GLU A 1 127 ? -10.980 11.694 13.138 1.00 92.88 127 GLU A CA 1
ATOM 1005 C C . GLU A 1 127 ? -10.976 10.644 12.014 1.00 92.88 127 GLU A C 1
ATOM 1007 O O . GLU A 1 127 ? -10.008 10.567 11.262 1.00 92.88 127 GLU A O 1
ATOM 1012 N N . ILE A 1 128 ? -12.063 9.876 11.844 1.00 93.06 128 ILE A N 1
ATOM 1013 C CA . ILE A 1 128 ? -12.199 8.893 10.750 1.00 93.06 128 ILE A CA 1
ATOM 1014 C C . ILE A 1 128 ? -12.236 9.618 9.404 1.00 93.06 128 ILE A C 1
ATOM 1016 O O . ILE A 1 128 ? -11.565 9.211 8.458 1.00 93.06 128 ILE A O 1
ATOM 1020 N N . VAL A 1 129 ? -13.001 10.708 9.319 1.00 93.19 129 VAL A N 1
ATOM 1021 C CA . VAL A 1 129 ? -13.117 11.496 8.085 1.00 93.19 129 VAL A CA 1
ATOM 1022 C C . VAL A 1 129 ? -11.766 12.108 7.707 1.00 93.19 129 VAL A C 1
ATOM 1024 O O . VAL A 1 129 ? -11.349 12.008 6.555 1.00 93.19 129 VAL A O 1
ATOM 1027 N N . ALA A 1 130 ? -11.043 12.681 8.673 1.00 94.94 130 ALA A N 1
ATOM 1028 C CA . ALA A 1 130 ? -9.701 13.219 8.458 1.00 94.94 130 ALA A CA 1
ATOM 1029 C C . ALA A 1 130 ? -8.702 12.132 8.023 1.00 94.94 130 ALA A C 1
ATOM 1031 O O . ALA A 1 130 ? -7.898 12.359 7.115 1.00 94.94 130 ALA A O 1
ATOM 1032 N N . LEU A 1 131 ? -8.781 10.936 8.617 1.00 95.31 131 LEU A N 1
ATOM 1033 C CA . LEU A 1 131 ? -7.975 9.786 8.210 1.00 95.31 131 LEU A CA 1
ATOM 1034 C C . LEU A 1 131 ? -8.292 9.352 6.775 1.00 95.31 131 LEU A C 1
ATOM 1036 O O . LEU A 1 131 ? -7.377 9.084 6.004 1.00 95.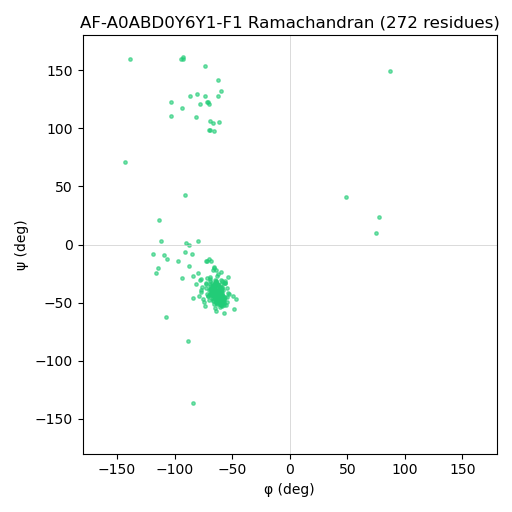31 131 LEU A O 1
ATOM 1040 N N . PHE A 1 132 ? -9.564 9.316 6.387 1.00 94.69 132 PHE A N 1
ATOM 1041 C CA . PHE A 1 132 ? -9.981 8.954 5.031 1.00 94.69 132 PHE A CA 1
ATOM 1042 C C . PHE A 1 132 ? -9.520 9.963 3.984 1.00 94.69 132 PHE A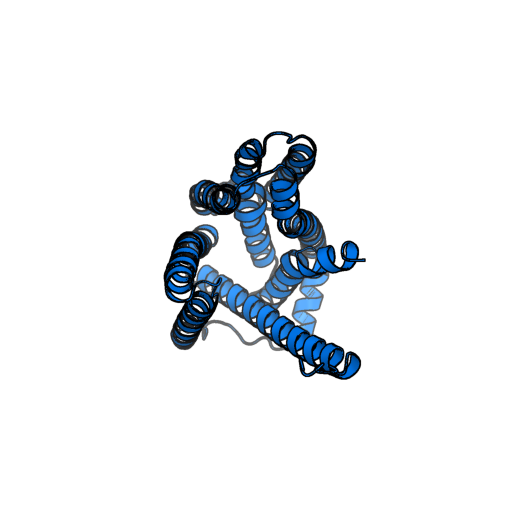 C 1
ATOM 1044 O O . PHE A 1 132 ? -8.992 9.557 2.951 1.00 94.69 132 PHE A O 1
ATOM 1051 N N . LEU A 1 133 ? -9.632 11.262 4.269 1.00 94.06 133 LEU A N 1
ATOM 1052 C CA . LEU A 1 133 ? -9.060 12.306 3.415 1.00 94.06 133 LEU A CA 1
ATOM 1053 C C . LEU A 1 133 ? -7.540 12.159 3.306 1.00 94.06 133 LEU A C 1
ATOM 1055 O O . LEU A 1 133 ? -6.982 12.249 2.216 1.00 94.06 133 LEU A O 1
ATOM 1059 N N . THR A 1 134 ? -6.877 11.860 4.423 1.00 94.44 134 THR A N 1
ATOM 1060 C CA . THR A 1 134 ? -5.432 11.618 4.454 1.00 94.44 134 THR A CA 1
ATOM 1061 C C . THR A 1 134 ? -5.047 10.428 3.573 1.00 94.44 134 THR A C 1
ATOM 1063 O O . THR A 1 134 ? -4.166 10.545 2.724 1.00 94.44 134 THR A O 1
ATOM 1066 N N . CYS A 1 135 ? -5.747 9.301 3.717 1.00 93.25 135 CYS A N 1
ATOM 1067 C CA . CYS A 1 135 ? -5.522 8.093 2.923 1.00 93.25 135 CYS A CA 1
ATOM 1068 C C . CYS A 1 135 ? -5.803 8.315 1.440 1.00 93.25 135 CYS A C 1
ATOM 1070 O O . CYS A 1 135 ? -5.075 7.782 0.612 1.00 93.25 135 CYS A O 1
ATOM 1072 N N . PHE A 1 136 ? -6.823 9.105 1.104 1.00 92.44 136 PHE A N 1
ATOM 1073 C CA . PHE A 1 136 ? -7.115 9.469 -0.277 1.00 92.44 136 PHE A CA 1
ATOM 1074 C C . PHE A 1 136 ? -5.951 10.246 -0.905 1.00 92.44 136 PHE A C 1
ATOM 1076 O O . PHE A 1 136 ? -5.470 9.855 -1.960 1.00 92.44 136 PHE A O 1
ATOM 1083 N N . ILE A 1 137 ? -5.434 11.285 -0.238 1.00 92.62 137 ILE A N 1
ATOM 1084 C CA . ILE A 1 137 ? -4.318 12.089 -0.771 1.00 92.62 137 ILE A CA 1
ATOM 1085 C C . ILE A 1 137 ? -3.034 11.251 -0.884 1.00 92.62 137 ILE A C 1
ATOM 1087 O O . ILE A 1 137 ? -2.357 11.302 -1.911 1.00 92.62 137 ILE A O 1
ATOM 1091 N N . LEU A 1 138 ? -2.702 10.460 0.146 1.00 92.75 138 LEU A N 1
ATOM 1092 C CA . LEU A 1 138 ? -1.552 9.546 0.104 1.00 92.75 138 LEU A CA 1
ATOM 1093 C C . LEU A 1 138 ? -1.709 8.502 -1.012 1.00 92.75 138 LEU A C 1
ATOM 1095 O O . LEU A 1 138 ? -0.752 8.231 -1.733 1.00 92.75 138 LEU A O 1
ATOM 1099 N N . GLY A 1 139 ? -2.916 7.959 -1.176 1.00 91.19 139 GLY A N 1
ATOM 1100 C CA . GLY A 1 139 ? -3.270 7.021 -2.237 1.00 91.19 139 GLY A CA 1
ATOM 1101 C C . GLY A 1 139 ? -3.108 7.623 -3.630 1.00 91.19 139 GLY A C 1
ATOM 1102 O O . GLY A 1 139 ? -2.572 6.961 -4.512 1.00 91.19 139 GLY A O 1
ATOM 1103 N N . THR A 1 140 ? -3.475 8.893 -3.817 1.00 89.62 140 THR A N 1
ATOM 1104 C CA . THR A 1 140 ? -3.245 9.640 -5.065 1.00 89.62 140 THR A CA 1
ATOM 1105 C C . THR A 1 140 ? -1.771 9.780 -5.396 1.00 89.62 140 THR A C 1
ATOM 1107 O O . THR A 1 140 ? -1.372 9.497 -6.525 1.00 89.62 140 THR A O 1
ATOM 1110 N N . ALA A 1 141 ? -0.942 10.150 -4.420 1.00 92.19 141 ALA A N 1
ATOM 1111 C CA . ALA A 1 141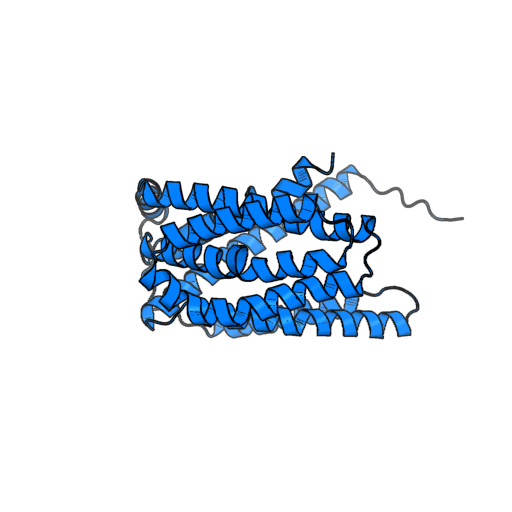 ? 0.501 10.233 -4.627 1.00 92.19 141 ALA A CA 1
ATOM 1112 C C . ALA A 1 141 ? 1.116 8.859 -4.948 1.00 92.19 141 ALA A C 1
ATOM 1114 O O . ALA A 1 141 ? 1.930 8.748 -5.866 1.00 92.19 141 ALA A O 1
ATOM 1115 N N . TRP A 1 142 ? 0.691 7.809 -4.237 1.00 91.12 142 TRP A N 1
ATOM 1116 C CA . TRP A 1 142 ? 1.102 6.430 -4.504 1.00 91.12 142 TRP A CA 1
ATOM 1117 C C . TRP A 1 142 ? 0.710 5.981 -5.917 1.00 91.12 142 TRP A C 1
ATOM 1119 O O . TRP A 1 142 ? 1.556 5.531 -6.686 1.00 91.12 142 TRP A O 1
ATOM 1129 N N . GLY A 1 143 ? -0.562 6.159 -6.281 1.00 88.75 143 GLY A N 1
ATOM 1130 C CA . GLY A 1 143 ? -1.112 5.760 -7.572 1.00 88.75 143 GLY A CA 1
ATOM 1131 C C . GLY A 1 143 ? -0.466 6.486 -8.746 1.00 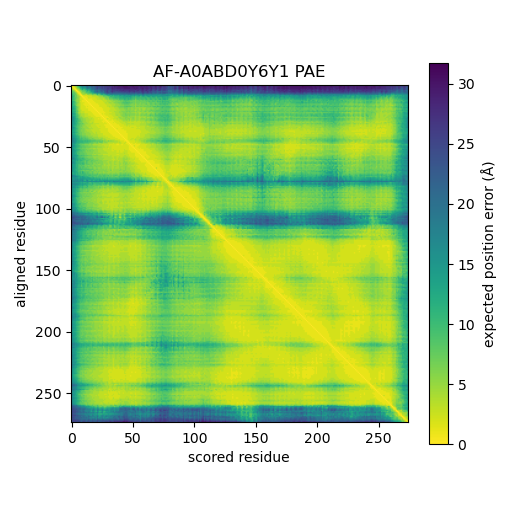88.75 143 GLY A C 1
ATOM 1132 O O . GLY A 1 143 ? -0.271 5.875 -9.795 1.00 88.75 143 GLY A O 1
ATOM 1133 N N . TYR A 1 144 ? -0.097 7.756 -8.565 1.00 89.56 144 TYR A N 1
ATOM 1134 C CA . TYR A 1 144 ? 0.658 8.512 -9.558 1.00 89.56 144 TYR A CA 1
ATOM 1135 C C . TYR A 1 144 ? 2.039 7.888 -9.799 1.00 89.56 144 TYR A C 1
ATOM 1137 O O . TYR A 1 144 ? 2.383 7.585 -10.939 1.00 89.56 144 TYR A O 1
ATOM 1145 N N . ILE A 1 145 ? 2.813 7.632 -8.737 1.00 90.38 145 ILE A N 1
ATOM 1146 C CA . ILE A 1 145 ? 4.149 7.027 -8.864 1.00 90.38 145 ILE A CA 1
ATOM 1147 C C . ILE A 1 145 ? 4.046 5.643 -9.517 1.00 90.38 145 ILE A C 1
ATOM 1149 O O . ILE A 1 145 ? 4.722 5.399 -10.509 1.00 90.38 145 ILE A O 1
ATOM 1153 N N . GLU A 1 146 ? 3.151 4.774 -9.048 1.00 84.69 146 GLU A N 1
ATOM 1154 C CA . GLU A 1 146 ? 2.940 3.435 -9.628 1.00 84.69 146 GLU A CA 1
ATOM 1155 C C . GLU A 1 146 ? 2.546 3.461 -11.110 1.00 84.69 146 GLU A C 1
ATOM 1157 O O . GLU A 1 146 ? 2.965 2.608 -11.892 1.00 84.69 146 GLU A O 1
ATOM 1162 N N . SER A 1 147 ? 1.739 4.443 -11.519 1.00 85.94 147 SER A N 1
ATOM 1163 C CA . SER A 1 147 ? 1.271 4.528 -12.905 1.00 85.94 147 SER A CA 1
ATOM 1164 C C . SER A 1 147 ? 2.354 5.041 -13.854 1.00 85.94 147 SER A C 1
ATOM 1166 O O . SER A 1 147 ? 2.420 4.572 -14.987 1.00 85.94 147 SER A O 1
ATOM 1168 N N . PHE A 1 148 ? 3.200 5.980 -13.410 1.00 87.75 148 PHE A N 1
ATOM 1169 C CA . PHE A 1 148 ? 4.092 6.740 -14.295 1.00 87.75 148 PHE A CA 1
ATOM 1170 C C . PHE A 1 148 ? 5.584 6.487 -14.100 1.00 87.75 148 PHE A C 1
ATOM 1172 O O . PHE A 1 148 ? 6.352 6.763 -15.017 1.00 87.75 148 PHE A O 1
ATOM 1179 N N . LEU A 1 149 ? 6.031 5.958 -12.958 1.00 90.00 149 LEU A N 1
ATOM 1180 C CA . LEU A 1 149 ? 7.460 5.799 -12.668 1.00 90.00 149 LEU A CA 1
ATOM 1181 C C . LEU A 1 149 ? 8.170 4.966 -13.735 1.00 90.00 149 LEU A C 1
ATOM 1183 O O . LEU A 1 149 ? 9.225 5.349 -14.230 1.00 90.00 149 LEU A O 1
ATOM 1187 N N . PHE A 1 150 ? 7.586 3.829 -14.105 1.00 87.06 150 PHE A N 1
ATOM 1188 C CA . PHE A 1 150 ? 8.172 2.944 -15.104 1.00 87.06 150 PHE A CA 1
ATOM 1189 C C . PHE A 1 150 ? 8.197 3.546 -16.506 1.00 87.06 150 PHE A C 1
ATOM 1191 O O . PHE A 1 150 ? 9.164 3.322 -17.229 1.00 87.06 150 PHE A O 1
ATOM 1198 N N . TRP A 1 151 ? 7.206 4.368 -16.849 1.00 89.88 151 TRP A N 1
ATOM 1199 C CA . TRP A 1 151 ? 7.218 5.144 -18.087 1.00 89.88 151 TRP A CA 1
ATOM 1200 C C . TRP A 1 151 ? 8.324 6.200 -18.074 1.00 89.88 151 TRP A C 1
ATOM 1202 O O . TRP A 1 151 ? 9.149 6.224 -18.980 1.00 89.88 151 TRP A O 1
ATOM 1212 N N . LEU A 1 152 ? 8.430 6.983 -16.996 1.00 91.00 152 LEU A N 1
ATOM 1213 C CA . LEU A 1 152 ? 9.496 7.973 -16.817 1.00 91.00 152 LEU A CA 1
ATOM 1214 C C . LEU A 1 152 ? 10.889 7.334 -16.915 1.00 91.00 152 LEU A C 1
ATOM 1216 O O . LEU A 1 152 ? 11.776 7.860 -17.583 1.00 91.00 152 LEU A O 1
ATOM 1220 N N . LEU A 1 153 ? 11.100 6.190 -16.261 1.00 90.00 153 LEU A N 1
ATOM 1221 C CA . LEU A 1 153 ? 12.373 5.474 -16.325 1.00 90.00 153 LEU A CA 1
ATOM 1222 C C . LEU A 1 153 ? 12.672 4.973 -17.738 1.00 90.00 153 LEU A C 1
ATOM 1224 O O . LEU A 1 153 ? 13.815 5.073 -18.183 1.00 90.00 153 LEU A O 1
ATOM 1228 N N . GLN A 1 154 ? 11.665 4.467 -18.448 1.00 89.19 154 GLN A N 1
ATOM 1229 C CA . GLN A 1 154 ? 11.817 4.039 -19.833 1.00 89.19 154 GLN A CA 1
ATOM 1230 C C . GLN A 1 154 ? 12.209 5.210 -20.747 1.00 89.19 154 GLN A C 1
ATOM 1232 O O . GLN A 1 154 ? 13.133 5.059 -21.548 1.00 89.19 154 GLN A O 1
ATOM 1237 N N . ASP A 1 155 ? 11.586 6.378 -20.580 1.00 92.06 155 ASP A N 1
ATOM 1238 C CA . ASP A 1 155 ? 11.899 7.593 -21.348 1.00 92.06 155 ASP A CA 1
ATOM 1239 C C . ASP A 1 155 ? 13.318 8.117 -21.070 1.00 92.06 155 ASP A C 1
ATOM 1241 O O . ASP A 1 155 ? 13.984 8.641 -21.963 1.00 92.06 155 ASP A O 1
ATOM 1245 N N . LEU A 1 156 ? 13.832 7.907 -19.854 1.00 91.44 156 LEU A N 1
ATOM 1246 C CA . LEU A 1 156 ? 15.220 8.201 -19.469 1.00 91.44 156 LEU A CA 1
ATOM 1247 C C . LEU A 1 156 ? 16.228 7.128 -19.925 1.00 91.44 156 LEU A C 1
ATOM 1249 O O . LEU A 1 156 ? 17.415 7.216 -19.603 1.00 91.44 156 LEU A O 1
ATOM 1253 N N . GLY A 1 157 ? 15.781 6.101 -20.653 1.00 89.12 157 GLY A N 1
ATOM 1254 C CA . GLY A 1 157 ? 16.629 5.021 -21.160 1.00 89.12 157 GLY A CA 1
ATOM 1255 C C . GLY A 1 157 ? 17.022 3.978 -20.111 1.00 89.12 157 GLY A C 1
ATOM 1256 O O . GLY A 1 157 ? 18.048 3.310 -20.264 1.00 89.12 157 GLY A O 1
ATOM 1257 N N . ALA A 1 158 ? 16.248 3.825 -19.032 1.00 85.88 158 ALA A N 1
ATOM 1258 C CA . ALA A 1 158 ? 16.485 2.785 -18.036 1.00 85.88 158 ALA A CA 1
ATOM 1259 C C . ALA A 1 158 ? 16.357 1.382 -18.644 1.00 85.88 158 ALA A C 1
ATOM 1261 O O . ALA A 1 158 ? 15.465 1.090 -19.443 1.00 85.88 158 ALA A O 1
ATOM 1262 N N . SER A 1 159 ? 17.224 0.469 -18.207 1.00 81.88 159 SER A N 1
ATOM 1263 C CA . SER A 1 159 ? 17.064 -0.947 -18.522 1.00 81.88 159 SER A CA 1
ATOM 1264 C C . SER A 1 159 ? 15.919 -1.555 -17.706 1.00 81.88 159 SER A C 1
ATOM 1266 O O . SER A 1 159 ? 15.642 -1.141 -16.579 1.00 81.88 159 SER A O 1
ATOM 1268 N N . ARG A 1 160 ? 15.295 -2.616 -18.230 1.00 76.38 160 ARG A N 1
ATOM 1269 C CA . ARG A 1 160 ? 14.275 -3.391 -17.496 1.00 76.38 160 ARG A CA 1
ATOM 1270 C C . ARG A 1 160 ? 14.807 -3.941 -16.169 1.00 76.38 160 ARG A C 1
ATOM 1272 O O . ARG A 1 160 ? 14.076 -4.006 -15.189 1.00 76.38 160 ARG A O 1
ATOM 1279 N N . SER A 1 161 ? 16.095 -4.284 -16.121 1.00 76.00 161 SER A N 1
ATOM 1280 C CA . SER A 1 161 ? 16.765 -4.717 -14.893 1.00 76.00 161 SER A CA 1
ATOM 1281 C C . SER A 1 161 ? 16.788 -3.612 -13.836 1.00 76.00 161 SER A C 1
ATOM 1283 O O . SER A 1 161 ? 16.512 -3.892 -12.675 1.00 76.00 161 SER A O 1
ATOM 1285 N N . LEU A 1 162 ? 17.050 -2.357 -14.222 1.00 79.31 162 LEU A N 1
ATOM 1286 C CA . LEU A 1 162 ? 17.000 -1.222 -13.297 1.00 79.31 162 LEU A CA 1
ATOM 1287 C C . LEU A 1 162 ? 15.582 -1.009 -12.749 1.00 79.31 162 LEU A C 1
ATOM 1289 O O . LEU A 1 162 ? 15.429 -0.815 -11.548 1.00 79.31 162 LEU A O 1
ATOM 1293 N N . MET A 1 163 ? 14.555 -1.138 -13.595 1.00 82.25 163 MET A N 1
ATOM 1294 C CA . MET A 1 163 ? 13.146 -1.078 -13.175 1.00 82.25 163 MET A CA 1
ATOM 1295 C C . MET A 1 163 ? 12.767 -2.213 -12.208 1.00 82.25 163 MET A C 1
ATOM 1297 O O . MET A 1 163 ? 11.965 -2.014 -11.311 1.00 82.25 163 MET A O 1
ATOM 1301 N N . GLY A 1 164 ? 13.349 -3.409 -12.342 1.00 77.31 164 GLY A N 1
ATOM 1302 C CA . GLY A 1 164 ? 13.162 -4.483 -11.355 1.00 77.31 164 GLY A CA 1
ATOM 1303 C C . GLY A 1 164 ? 13.900 -4.227 -10.032 1.00 77.31 164 GLY A C 1
ATOM 1304 O O . GLY A 1 164 ? 13.411 -4.579 -8.955 1.00 77.31 164 GLY A O 1
ATOM 1305 N N . ILE A 1 165 ? 15.072 -3.584 -10.094 1.00 82.56 165 ILE A N 1
ATOM 1306 C CA . ILE A 1 165 ? 15.866 -3.226 -8.910 1.00 82.56 165 ILE A CA 1
ATOM 1307 C C . ILE A 1 165 ? 15.129 -2.199 -8.041 1.00 82.56 165 ILE A C 1
ATOM 1309 O O . ILE A 1 165 ? 15.245 -2.289 -6.820 1.00 82.56 165 ILE A O 1
ATOM 1313 N N . THR A 1 166 ? 14.342 -1.281 -8.618 1.00 86.19 166 THR A N 1
ATOM 1314 C CA . THR A 1 166 ? 13.574 -0.289 -7.837 1.00 86.19 166 THR A CA 1
ATOM 1315 C C . THR A 1 166 ? 12.680 -0.955 -6.791 1.00 86.19 166 THR A C 1
ATOM 1317 O O . THR A 1 166 ? 12.800 -0.653 -5.605 1.00 86.19 166 THR A O 1
ATOM 1320 N N . ILE A 1 167 ? 11.905 -1.962 -7.208 1.00 81.88 167 ILE A N 1
ATOM 1321 C CA . ILE A 1 167 ? 11.013 -2.750 -6.342 1.00 81.88 167 ILE A CA 1
ATOM 1322 C C . ILE A 1 167 ? 11.810 -3.421 -5.215 1.00 81.88 167 ILE A C 1
ATOM 1324 O O . ILE A 1 167 ? 11.395 -3.449 -4.056 1.00 81.88 167 ILE A O 1
ATOM 1328 N N . THR A 1 168 ? 12.985 -3.961 -5.546 1.00 82.75 168 THR A N 1
ATOM 1329 C CA . THR A 1 168 ? 13.848 -4.640 -4.571 1.00 82.75 168 THR A CA 1
ATOM 1330 C C . THR A 1 168 ? 14.391 -3.659 -3.532 1.00 82.75 168 THR A C 1
ATOM 1332 O O . THR A 1 168 ? 14.380 -3.960 -2.339 1.00 82.75 168 THR A O 1
ATOM 1335 N N . VAL A 1 169 ? 14.840 -2.477 -3.961 1.00 88.25 169 VAL A N 1
ATOM 1336 C CA . VAL A 1 169 ? 15.359 -1.431 -3.068 1.00 88.25 169 VAL A CA 1
ATOM 1337 C C . VAL A 1 169 ? 14.265 -0.911 -2.137 1.00 88.25 169 VAL A C 1
ATOM 1339 O O . VAL A 1 169 ? 14.503 -0.833 -0.929 1.00 88.25 169 VAL A O 1
ATOM 1342 N N . GLY A 1 170 ? 13.066 -0.633 -2.660 1.00 86.81 170 GLY A N 1
ATOM 1343 C CA . GLY A 1 170 ? 11.907 -0.239 -1.852 1.00 86.81 170 GLY A CA 1
ATOM 1344 C C . GLY A 1 170 ? 11.549 -1.298 -0.804 1.00 86.81 170 GLY A C 1
ATOM 1345 O O . GLY A 1 170 ? 11.390 -0.984 0.380 1.00 86.81 170 GLY A O 1
ATOM 1346 N N . GLY A 1 171 ? 11.540 -2.575 -1.200 1.00 84.19 171 GLY A N 1
ATOM 1347 C CA . GLY A 1 171 ? 11.297 -3.709 -0.304 1.00 84.19 171 GLY A CA 1
ATOM 1348 C C . GLY A 1 171 ? 12.338 -3.840 0.811 1.00 84.19 171 GLY A C 1
ATOM 1349 O O . GLY A 1 171 ? 11.975 -3.889 1.988 1.00 84.19 171 GLY A O 1
ATOM 1350 N N . ILE A 1 172 ? 13.632 -3.841 0.467 1.00 88.31 172 ILE A N 1
ATOM 1351 C CA . ILE A 1 172 ? 14.735 -3.951 1.441 1.00 88.31 172 ILE A CA 1
ATOM 1352 C C . ILE A 1 172 ? 14.710 -2.780 2.426 1.00 88.31 172 ILE A C 1
ATOM 1354 O O . ILE A 1 172 ? 14.817 -3.001 3.632 1.00 88.31 172 ILE A O 1
ATOM 1358 N N . ALA A 1 173 ? 14.533 -1.549 1.939 1.00 91.00 173 ALA A N 1
ATOM 1359 C CA . ALA A 1 173 ? 14.417 -0.372 2.799 1.00 91.00 173 ALA A CA 1
ATOM 1360 C C . ALA A 1 173 ? 13.167 -0.436 3.696 1.00 91.00 173 ALA A C 1
ATOM 1362 O O . ALA A 1 173 ? 13.174 0.055 4.825 1.00 91.00 173 ALA A O 1
ATOM 1363 N N . GLY A 1 174 ? 12.094 -1.066 3.210 1.00 90.25 174 GLY A N 1
ATOM 1364 C CA . GLY A 1 174 ? 10.838 -1.247 3.927 1.00 90.25 174 GLY A CA 1
ATOM 1365 C C . GLY A 1 174 ? 10.914 -2.211 5.108 1.00 90.25 174 GLY A C 1
ATOM 1366 O O . GLY A 1 174 ? 10.250 -1.963 6.113 1.00 90.25 174 GLY A O 1
ATOM 1367 N N . LEU A 1 175 ? 11.709 -3.285 5.026 1.00 91.75 175 LEU A N 1
ATOM 1368 C CA . LEU A 1 175 ? 11.716 -4.346 6.046 1.00 91.75 175 LEU A CA 1
ATOM 1369 C C . LEU A 1 175 ? 12.073 -3.843 7.459 1.00 91.75 175 LEU A C 1
ATOM 1371 O O . LEU A 1 175 ? 11.269 -4.074 8.366 1.00 91.75 175 LEU A O 1
ATOM 1375 N N . PRO A 1 176 ? 13.193 -3.123 7.691 1.00 91.75 176 PRO A N 1
ATOM 1376 C CA . PRO A 1 176 ? 13.513 -2.618 9.028 1.00 91.75 176 PRO A CA 1
ATOM 1377 C C . PRO A 1 176 ? 12.436 -1.670 9.557 1.00 91.75 176 PRO A C 1
ATOM 1379 O O . PRO A 1 176 ? 12.098 -1.696 10.739 1.00 91.75 176 PRO A O 1
ATOM 1382 N N . LEU A 1 177 ? 11.866 -0.851 8.671 1.00 93.06 177 LEU A N 1
ATOM 1383 C CA . LEU A 1 177 ? 10.873 0.142 9.052 1.00 93.06 177 LEU A CA 1
ATOM 1384 C C . LEU A 1 177 ? 9.522 -0.493 9.411 1.00 93.06 177 LEU A C 1
ATOM 1386 O O . LEU A 1 177 ? 8.855 0.002 10.313 1.00 93.06 177 LEU A O 1
ATOM 1390 N N . LEU A 1 178 ? 9.148 -1.603 8.764 1.00 92.88 178 LEU A N 1
ATOM 1391 C CA . LEU A 1 178 ? 7.978 -2.412 9.129 1.00 92.88 178 LEU A CA 1
ATOM 1392 C C . LEU A 1 178 ? 8.164 -3.104 10.479 1.00 92.88 178 LEU A C 1
ATOM 1394 O O . LEU A 1 178 ? 7.253 -3.091 11.297 1.00 92.88 178 LEU A O 1
ATOM 1398 N N . VAL A 1 179 ? 9.352 -3.650 10.754 1.00 93.44 179 VAL A N 1
ATOM 1399 C CA . VAL A 1 179 ? 9.662 -4.241 12.070 1.00 93.44 179 VAL A CA 1
ATOM 1400 C C . VAL A 1 179 ? 9.564 -3.198 13.181 1.00 93.44 179 VAL A C 1
ATOM 1402 O O . VAL A 1 179 ? 9.079 -3.481 14.272 1.00 93.44 179 VAL A O 1
ATOM 1405 N N . MET A 1 180 ? 10.016 -1.976 12.905 1.00 93.56 180 MET A N 1
ATOM 1406 C CA . MET A 1 180 ? 10.017 -0.882 13.872 1.00 93.56 180 MET A CA 1
ATOM 1407 C C . MET A 1 180 ? 8.737 -0.038 13.850 1.00 93.56 180 MET A C 1
ATOM 1409 O O . MET A 1 180 ? 8.650 0.926 14.614 1.00 93.56 180 MET A O 1
ATOM 1413 N N . SER A 1 181 ? 7.742 -0.357 13.014 1.00 94.50 181 SER A N 1
ATOM 1414 C CA . SER A 1 181 ? 6.611 0.552 12.808 1.00 94.50 181 SER A CA 1
ATOM 1415 C C . SER A 1 181 ? 5.768 0.730 14.064 1.00 94.50 181 SER A C 1
ATOM 1417 O O . SER A 1 181 ? 5.412 1.865 14.362 1.00 94.50 181 SER A O 1
ATOM 1419 N N . GLY A 1 182 ? 5.506 -0.335 14.832 1.00 93.31 182 GLY A N 1
ATOM 1420 C CA . GLY A 1 182 ? 4.784 -0.243 16.107 1.00 93.31 182 GLY A CA 1
ATOM 1421 C C . GLY A 1 182 ? 5.467 0.712 17.091 1.00 93.31 182 GLY A C 1
ATOM 1422 O O . GLY A 1 182 ? 4.887 1.748 17.416 1.00 93.31 182 GLY A O 1
ATOM 1423 N N . PRO A 1 183 ? 6.738 0.466 17.473 1.00 94.56 183 PRO A N 1
ATOM 1424 C CA . PRO A 1 183 ? 7.494 1.365 18.348 1.00 94.56 183 PRO A CA 1
ATOM 1425 C C . PRO A 1 183 ? 7.575 2.817 17.854 1.00 94.56 183 PRO A C 1
ATOM 1427 O O . PRO A 1 183 ? 7.530 3.749 18.659 1.00 94.56 183 PRO A O 1
ATOM 1430 N N . ILE A 1 184 ? 7.705 3.032 16.540 1.00 96.00 184 ILE A N 1
ATOM 1431 C CA . ILE A 1 184 ? 7.710 4.378 15.950 1.00 96.00 184 ILE A CA 1
ATOM 1432 C C . ILE A 1 184 ? 6.339 5.036 16.140 1.00 96.00 184 ILE A C 1
ATOM 1434 O O . ILE A 1 184 ? 6.260 6.149 16.660 1.00 96.00 184 ILE A O 1
ATOM 1438 N N . ILE A 1 185 ? 5.262 4.349 15.759 1.00 96.75 185 ILE A N 1
ATOM 1439 C CA . ILE A 1 185 ? 3.887 4.851 15.852 1.00 96.75 185 ILE A CA 1
ATOM 1440 C C . ILE A 1 185 ? 3.503 5.136 17.307 1.00 96.75 185 ILE A C 1
ATOM 1442 O O . ILE A 1 185 ? 2.890 6.169 17.573 1.00 96.75 185 ILE A O 1
ATOM 1446 N N . ASP A 1 186 ? 3.900 4.286 18.250 1.00 94.81 186 ASP A N 1
ATOM 1447 C CA . ASP A 1 186 ? 3.636 4.489 19.676 1.00 94.81 186 ASP A CA 1
ATOM 1448 C C . ASP A 1 186 ? 4.382 5.706 20.232 1.00 94.81 186 ASP A C 1
ATOM 1450 O O . ASP A 1 186 ? 3.857 6.426 21.083 1.00 94.81 186 ASP A O 1
ATOM 1454 N N . ARG A 1 187 ? 5.594 5.977 19.730 1.00 96.56 187 ARG A N 1
ATOM 1455 C CA . ARG A 1 187 ? 6.433 7.083 20.207 1.00 96.56 187 ARG A CA 1
ATOM 1456 C C . ARG A 1 187 ? 6.022 8.440 19.653 1.00 96.56 187 ARG A C 1
ATOM 1458 O O . ARG A 1 187 ? 6.028 9.416 20.399 1.00 96.56 187 ARG A O 1
ATOM 1465 N N . ILE A 1 188 ? 5.741 8.530 18.353 1.00 96.44 188 ILE A N 1
ATOM 1466 C CA . ILE A 1 188 ? 5.447 9.815 17.695 1.00 96.44 188 ILE A CA 1
ATOM 1467 C C . ILE A 1 188 ? 3.970 9.999 17.348 1.00 96.44 188 ILE A C 1
ATOM 1469 O O . ILE A 1 188 ? 3.560 11.121 17.077 1.00 96.44 188 ILE A O 1
ATOM 1473 N N . GLY A 1 189 ? 3.149 8.953 17.419 1.00 96.38 189 GLY A N 1
ATOM 1474 C CA . GLY A 1 189 ? 1.711 9.005 17.166 1.00 96.38 189 GLY A CA 1
ATOM 1475 C C . GLY A 1 189 ? 1.332 8.828 15.692 1.00 96.38 189 GLY A C 1
ATOM 1476 O O . GLY A 1 189 ? 2.038 9.254 14.779 1.00 96.38 189 GLY A O 1
ATOM 1477 N N . HIS A 1 190 ? 0.154 8.241 15.464 1.00 97.12 190 HIS A N 1
ATOM 1478 C CA . HIS A 1 190 ? -0.360 7.895 14.134 1.00 97.12 190 HIS A CA 1
ATOM 1479 C C . HIS A 1 190 ? -0.453 9.111 13.194 1.00 97.12 190 HIS A C 1
ATOM 1481 O O . HIS A 1 190 ? 0.037 9.063 12.070 1.00 97.12 190 HIS A O 1
ATOM 1487 N N . ALA A 1 191 ? -1.029 10.224 13.664 1.00 95.06 191 ALA A N 1
ATOM 1488 C CA . ALA A 1 191 ? -1.198 11.434 12.857 1.00 95.06 191 ALA A CA 1
ATOM 1489 C C . ALA A 1 191 ? 0.145 12.040 12.402 1.00 95.06 191 ALA A C 1
ATOM 1491 O O . ALA A 1 191 ? 0.281 12.438 11.247 1.00 95.06 191 ALA A O 1
ATOM 1492 N N . ASN A 1 192 ? 1.157 12.051 13.277 1.00 96.62 192 ASN A N 1
ATOM 1493 C CA . ASN A 1 192 ? 2.483 12.572 12.938 1.00 96.62 192 ASN A CA 1
ATOM 1494 C C . ASN A 1 192 ? 3.200 11.675 11.926 1.00 96.62 192 ASN A C 1
ATOM 1496 O O . ASN A 1 192 ? 3.840 12.185 11.011 1.00 96.62 192 ASN A O 1
ATOM 1500 N N . VAL A 1 193 ? 3.058 10.350 12.041 1.00 97.69 193 VAL A N 1
ATOM 1501 C CA . VAL A 1 193 ? 3.594 9.408 11.045 1.00 97.69 193 VAL A CA 1
ATOM 1502 C C . VAL A 1 193 ? 2.971 9.650 9.669 1.00 97.69 193 VAL A C 1
ATOM 1504 O O . VAL A 1 193 ? 3.691 9.712 8.674 1.00 97.69 193 VAL A O 1
ATOM 1507 N N . LEU A 1 194 ? 1.652 9.846 9.603 1.00 97.12 194 LEU A N 1
ATOM 1508 C CA . LEU A 1 194 ? 0.964 10.165 8.349 1.00 97.12 194 LEU A CA 1
ATOM 1509 C C . LEU A 1 194 ? 1.438 11.503 7.761 1.00 97.12 194 LEU A C 1
ATOM 1511 O O . LEU A 1 194 ? 1.663 11.598 6.556 1.00 97.12 194 LEU A O 1
ATOM 1515 N N . PHE A 1 195 ? 1.664 12.513 8.606 1.00 96.75 195 PHE A N 1
ATOM 1516 C CA . PHE A 1 195 ? 2.217 13.799 8.178 1.00 96.75 195 PHE A CA 1
ATOM 1517 C C . PHE A 1 195 ? 3.646 13.682 7.627 1.00 96.75 195 PHE A C 1
ATOM 1519 O O . PHE A 1 195 ? 3.955 14.252 6.582 1.00 96.75 195 PHE A O 1
ATOM 1526 N N . ILE A 1 196 ? 4.507 12.884 8.267 1.00 97.31 196 ILE A N 1
ATOM 1527 C CA . ILE A 1 196 ? 5.838 12.551 7.734 1.00 97.31 196 ILE A CA 1
ATOM 1528 C C . ILE A 1 196 ? 5.705 11.854 6.373 1.00 97.31 196 ILE A C 1
ATOM 1530 O O . ILE A 1 196 ? 6.451 12.174 5.447 1.00 97.31 196 ILE A O 1
ATOM 1534 N N . GLY A 1 197 ? 4.720 10.964 6.220 1.00 96.94 197 GLY A N 1
ATOM 1535 C CA . GLY A 1 197 ? 4.376 10.344 4.941 1.00 96.94 197 GLY A CA 1
ATOM 1536 C C . GLY A 1 197 ? 4.098 11.371 3.840 1.00 96.94 197 GLY A C 1
ATOM 1537 O O . GLY A 1 197 ? 4.648 11.244 2.747 1.00 96.94 197 GLY A O 1
ATOM 1538 N N . PHE A 1 198 ? 3.327 12.427 4.128 1.00 96.31 198 PHE A N 1
ATOM 1539 C CA . PHE A 1 198 ? 3.092 13.519 3.173 1.00 96.31 198 PHE A CA 1
ATOM 1540 C C . PHE A 1 198 ? 4.370 14.249 2.771 1.00 96.31 198 PHE A C 1
ATOM 1542 O O . PHE A 1 198 ? 4.587 14.485 1.582 1.00 96.31 198 PHE A O 1
ATOM 1549 N N . ILE A 1 199 ? 5.228 14.580 3.739 1.00 97.50 199 ILE A N 1
ATOM 1550 C CA . ILE A 1 199 ? 6.508 15.248 3.468 1.00 97.50 199 ILE A CA 1
ATOM 1551 C C . ILE A 1 199 ? 7.362 14.386 2.535 1.00 97.50 199 ILE A C 1
ATOM 1553 O O . ILE A 1 199 ? 7.884 14.879 1.537 1.00 97.50 199 ILE A O 1
ATOM 1557 N N . PHE A 1 200 ? 7.475 13.089 2.821 1.00 97.50 200 PHE A N 1
ATOM 1558 C CA . PHE A 1 200 ? 8.268 12.181 1.998 1.00 97.50 200 PHE A CA 1
ATOM 1559 C C . PHE A 1 200 ? 7.655 11.978 0.609 1.00 97.50 200 PHE A C 1
ATOM 1561 O O . PHE A 1 200 ? 8.406 11.936 -0.361 1.00 97.50 200 PHE A O 1
ATOM 1568 N N . TYR A 1 201 ? 6.326 11.932 0.472 1.00 96.00 201 TYR A N 1
ATOM 1569 C CA . TYR A 1 201 ? 5.687 11.919 -0.849 1.00 96.00 201 TYR A CA 1
ATOM 1570 C C . TYR A 1 201 ? 5.998 13.186 -1.647 1.00 96.00 201 TYR A C 1
ATOM 1572 O O . TYR A 1 201 ? 6.334 13.081 -2.824 1.00 96.00 201 TYR A O 1
ATOM 1580 N N . ALA A 1 202 ? 5.951 14.366 -1.023 1.00 96.31 202 ALA A N 1
ATOM 1581 C CA . ALA A 1 202 ? 6.311 15.615 -1.689 1.00 96.31 202 ALA A CA 1
ATOM 1582 C C . ALA A 1 202 ? 7.772 15.595 -2.168 1.00 96.31 202 ALA A C 1
ATOM 1584 O O . ALA A 1 202 ? 8.044 15.930 -3.320 1.00 96.31 202 ALA A O 1
ATOM 1585 N N . ILE A 1 203 ? 8.700 15.132 -1.322 1.00 96.88 203 ILE A N 1
ATOM 1586 C CA . ILE A 1 203 ? 10.114 14.987 -1.698 1.00 96.88 203 ILE A CA 1
ATOM 1587 C C . ILE A 1 203 ? 10.276 13.990 -2.846 1.00 96.88 203 ILE A C 1
ATOM 1589 O O . ILE A 1 203 ? 11.008 14.283 -3.783 1.00 96.88 203 ILE A O 1
ATOM 1593 N N . ARG A 1 204 ? 9.592 12.838 -2.809 1.00 95.31 204 ARG A N 1
ATOM 1594 C CA . ARG A 1 204 ? 9.647 11.841 -3.889 1.00 95.31 204 ARG A CA 1
ATOM 1595 C C . ARG A 1 204 ? 9.146 12.423 -5.208 1.00 95.31 204 ARG A C 1
ATOM 1597 O O . ARG A 1 204 ? 9.852 12.338 -6.203 1.00 95.31 204 ARG A O 1
ATOM 1604 N N . LEU A 1 205 ? 7.972 13.056 -5.216 1.00 94.06 205 LEU A N 1
ATOM 1605 C CA . LEU A 1 205 ? 7.373 13.623 -6.430 1.00 94.06 205 LEU A CA 1
ATOM 1606 C C . LEU A 1 205 ? 8.233 14.745 -7.033 1.00 94.06 205 LEU A C 1
ATOM 1608 O O . LEU A 1 205 ? 8.504 14.730 -8.233 1.00 94.06 205 LEU A O 1
ATOM 1612 N N . ILE A 1 206 ? 8.721 15.679 -6.208 1.00 95.44 206 ILE A N 1
ATOM 1613 C CA . ILE A 1 206 ? 9.661 16.724 -6.652 1.00 95.44 206 ILE A CA 1
ATOM 1614 C C . ILE A 1 206 ? 10.977 16.084 -7.111 1.00 95.44 206 ILE A C 1
ATOM 1616 O O . ILE A 1 206 ? 11.534 16.469 -8.135 1.00 95.44 206 ILE A O 1
ATOM 1620 N N . GLY A 1 207 ? 11.442 15.065 -6.396 1.00 93.94 207 GLY A N 1
ATOM 1621 C CA . GLY A 1 207 ? 12.626 14.285 -6.720 1.00 93.94 207 GLY A CA 1
ATOM 1622 C C . GLY A 1 207 ? 12.573 13.691 -8.121 1.00 93.94 207 GLY A C 1
ATOM 1623 O O . GLY A 1 207 ? 13.476 13.940 -8.917 1.00 93.94 207 GLY A O 1
ATOM 1624 N N . TYR A 1 208 ? 11.487 12.991 -8.461 1.00 94.19 208 TYR A N 1
ATOM 1625 C CA . TYR A 1 208 ? 11.278 12.442 -9.804 1.00 94.19 208 TYR A CA 1
ATOM 1626 C C . TYR A 1 208 ? 11.168 13.522 -10.887 1.00 94.19 208 TYR A C 1
ATOM 1628 O O . TYR A 1 208 ? 11.535 13.260 -12.024 1.00 94.19 208 TYR A O 1
ATOM 1636 N N . SER A 1 209 ? 10.734 14.749 -10.577 1.00 91.94 209 SER A N 1
ATOM 1637 C CA . SER A 1 209 ? 10.764 15.832 -11.579 1.00 91.94 209 SER A CA 1
ATOM 1638 C C . SER A 1 209 ? 12.175 16.343 -11.905 1.00 91.94 209 SER A C 1
ATOM 1640 O O . SER A 1 209 ? 12.359 17.054 -12.889 1.00 91.94 209 SER A O 1
ATOM 1642 N N . LEU A 1 210 ? 13.175 15.994 -11.088 1.00 93.31 210 LEU A N 1
ATOM 1643 C CA . LEU A 1 210 ? 14.552 16.481 -11.201 1.00 93.31 210 LEU A CA 1
ATOM 1644 C C . LEU A 1 210 ? 15.543 15.386 -11.623 1.00 93.31 210 LEU A C 1
ATOM 1646 O O . LEU A 1 210 ? 16.747 15.648 -11.682 1.00 93.31 210 LEU A O 1
ATOM 1650 N N . ILE A 1 211 ? 15.076 14.161 -11.898 1.00 92.56 211 ILE A N 1
ATOM 1651 C CA . ILE A 1 211 ? 15.963 13.080 -12.338 1.00 92.56 211 ILE A CA 1
ATOM 1652 C C . ILE A 1 211 ? 16.271 13.186 -13.834 1.00 92.56 211 ILE A C 1
ATOM 1654 O O . ILE A 1 211 ? 15.382 13.260 -14.674 1.00 92.56 211 ILE A O 1
ATOM 1658 N N . TYR A 1 212 ? 17.561 13.131 -14.159 1.00 90.00 212 TYR A N 1
ATOM 1659 C CA . TYR A 1 212 ? 18.065 12.999 -15.534 1.00 90.00 212 TYR A CA 1
ATOM 1660 C C . TYR A 1 212 ? 18.827 11.687 -15.736 1.00 90.00 212 TYR A C 1
ATOM 1662 O O . TYR A 1 212 ? 18.931 11.182 -16.848 1.00 90.00 212 TYR A O 1
ATOM 1670 N N . ASN A 1 213 ? 19.365 11.127 -14.649 1.00 91.38 213 ASN A N 1
ATOM 1671 C CA . ASN A 1 213 ? 19.984 9.812 -14.634 1.00 91.38 213 ASN A CA 1
ATOM 1672 C C . ASN A 1 213 ? 19.004 8.821 -13.984 1.00 91.38 213 ASN A C 1
ATOM 1674 O O . ASN A 1 213 ? 18.641 9.025 -12.819 1.00 91.38 213 ASN A O 1
ATOM 1678 N N . PRO A 1 214 ? 18.606 7.737 -14.675 1.00 91.19 214 PRO A N 1
ATOM 1679 C CA . PRO A 1 214 ? 17.611 6.807 -14.158 1.00 91.19 214 PRO A CA 1
ATOM 1680 C C . PRO A 1 214 ? 18.052 6.116 -12.861 1.00 91.19 214 PRO A C 1
ATOM 1682 O O . PRO A 1 214 ? 17.204 5.772 -12.050 1.00 91.19 214 PRO A O 1
ATOM 1685 N N . TRP A 1 215 ? 19.352 5.972 -12.582 1.00 90.94 215 TRP A N 1
ATOM 1686 C CA . TRP A 1 215 ? 19.840 5.371 -11.330 1.00 90.94 215 TRP A CA 1
ATOM 1687 C C . TRP A 1 215 ? 19.537 6.211 -10.084 1.00 90.94 215 TRP A C 1
ATOM 1689 O O . TRP A 1 215 ? 19.472 5.670 -8.981 1.00 90.94 215 TRP A O 1
ATOM 1699 N N . MET A 1 216 ? 19.301 7.520 -10.237 1.00 92.88 216 MET A N 1
ATOM 1700 C CA . MET A 1 216 ? 18.917 8.388 -9.118 1.00 92.88 216 MET A CA 1
ATOM 1701 C C . MET A 1 216 ? 17.541 8.030 -8.546 1.00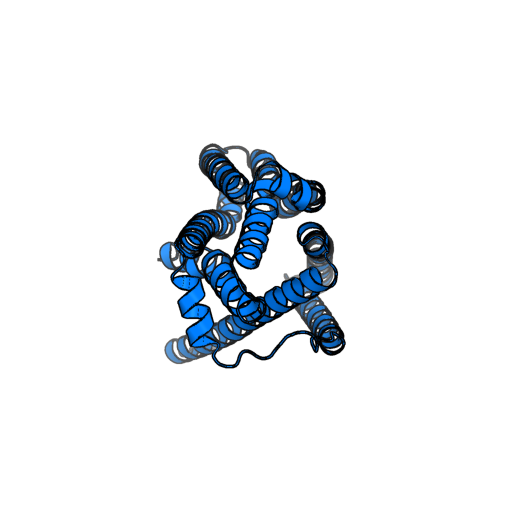 92.88 216 MET A C 1
ATOM 1703 O O . MET A 1 216 ? 17.265 8.366 -7.394 1.00 92.88 216 MET A O 1
ATOM 1707 N N . CYS A 1 217 ? 16.699 7.308 -9.300 1.00 93.00 217 CYS A N 1
ATOM 1708 C CA . CYS A 1 217 ? 15.397 6.864 -8.806 1.00 93.00 217 CYS A CA 1
ATOM 1709 C C . CYS A 1 217 ? 15.513 5.999 -7.547 1.00 93.00 217 CYS A C 1
ATOM 1711 O O . CYS A 1 217 ? 14.660 6.100 -6.674 1.00 93.00 217 CYS A O 1
ATOM 1713 N N . LEU A 1 218 ? 16.601 5.232 -7.393 1.00 92.69 218 LEU A N 1
ATOM 1714 C CA . LEU A 1 218 ? 16.781 4.291 -6.285 1.00 92.69 218 LEU A CA 1
ATOM 1715 C C . LEU A 1 218 ? 16.743 4.971 -4.910 1.00 92.69 218 LEU A C 1
ATOM 1717 O O . LEU A 1 218 ? 16.296 4.368 -3.937 1.00 92.69 218 LEU A O 1
ATOM 1721 N N . ILE A 1 219 ? 17.166 6.235 -4.825 1.00 93.56 219 ILE A N 1
ATOM 1722 C CA . ILE A 1 219 ? 17.095 7.021 -3.586 1.00 93.56 219 ILE A CA 1
ATOM 1723 C C . ILE A 1 219 ? 15.631 7.293 -3.221 1.00 93.56 219 ILE A C 1
ATOM 1725 O O . ILE A 1 219 ? 15.230 7.098 -2.076 1.00 93.56 219 ILE A O 1
ATOM 1729 N N . PHE A 1 220 ? 14.822 7.704 -4.198 1.00 94.75 220 PHE A N 1
ATOM 1730 C CA . PHE A 1 220 ? 13.398 7.976 -4.001 1.00 94.75 220 PHE A CA 1
ATOM 1731 C C . PHE A 1 220 ? 12.587 6.693 -3.799 1.00 94.75 220 PHE A C 1
ATOM 1733 O O . PHE A 1 220 ? 11.599 6.706 -3.072 1.00 94.75 220 PHE A O 1
ATOM 1740 N N . GLU A 1 221 ? 13.031 5.576 -4.366 1.00 92.56 221 GLU A N 1
ATOM 1741 C CA . GLU A 1 221 ? 12.454 4.252 -4.125 1.00 92.56 221 GLU A CA 1
ATOM 1742 C C . GLU A 1 221 ? 12.755 3.753 -2.713 1.00 92.56 221 GLU A C 1
ATOM 1744 O O . GLU A 1 221 ? 11.868 3.249 -2.037 1.00 92.56 221 GLU A O 1
ATOM 1749 N N . ALA A 1 222 ? 13.954 3.989 -2.176 1.00 93.56 222 ALA A N 1
ATOM 1750 C CA . ALA A 1 222 ? 14.229 3.680 -0.772 1.00 93.56 222 ALA A CA 1
ATOM 1751 C C . ALA A 1 222 ? 13.297 4.456 0.185 1.00 93.56 222 ALA A C 1
ATOM 1753 O O . ALA A 1 222 ? 12.882 3.931 1.223 1.00 93.56 222 ALA A O 1
ATOM 1754 N N . MET A 1 223 ? 12.910 5.687 -0.177 1.00 95.38 223 MET A N 1
ATOM 1755 C CA . MET A 1 223 ? 11.937 6.498 0.571 1.00 95.38 223 MET A CA 1
ATOM 1756 C C . MET A 1 223 ? 10.510 5.934 0.528 1.00 95.38 223 MET A C 1
ATOM 1758 O O . MET A 1 223 ? 9.681 6.337 1.349 1.00 95.38 223 MET A O 1
ATOM 1762 N N . GLU A 1 224 ? 10.217 4.988 -0.371 1.00 91.81 224 GLU A N 1
ATOM 1763 C CA . GLU A 1 224 ? 8.941 4.272 -0.400 1.00 91.81 224 GLU A CA 1
ATOM 1764 C C . GLU A 1 224 ? 8.644 3.577 0.927 1.00 91.81 224 GLU A C 1
ATOM 1766 O O . GLU A 1 224 ? 7.495 3.541 1.367 1.00 91.81 224 GLU A O 1
ATOM 1771 N N . SER A 1 225 ? 9.684 3.107 1.616 1.00 92.81 225 SER A N 1
ATOM 1772 C CA . SER A 1 225 ? 9.563 2.551 2.962 1.00 92.81 225 SER A CA 1
ATOM 1773 C C . SER A 1 225 ? 8.764 3.470 3.896 1.00 92.81 225 SER A C 1
ATOM 1775 O O . SER A 1 225 ? 7.849 3.020 4.585 1.00 92.81 225 SER A O 1
ATOM 1777 N N . VAL A 1 226 ? 9.027 4.777 3.877 1.00 95.19 226 VAL A N 1
ATOM 1778 C CA . VAL A 1 226 ? 8.328 5.753 4.723 1.00 95.19 226 VAL A CA 1
ATOM 1779 C C . VAL A 1 226 ? 6.919 6.025 4.197 1.00 95.19 226 VAL A C 1
ATOM 1781 O O . VAL A 1 226 ? 5.957 6.017 4.967 1.00 95.19 226 VAL A O 1
ATOM 1784 N N . THR A 1 227 ? 6.781 6.250 2.889 1.00 93.81 227 THR A N 1
ATOM 1785 C CA . THR A 1 227 ? 5.522 6.708 2.277 1.00 93.81 227 THR A CA 1
ATOM 1786 C C . THR A 1 227 ? 4.472 5.611 2.111 1.00 93.81 227 THR A C 1
ATOM 1788 O O . THR A 1 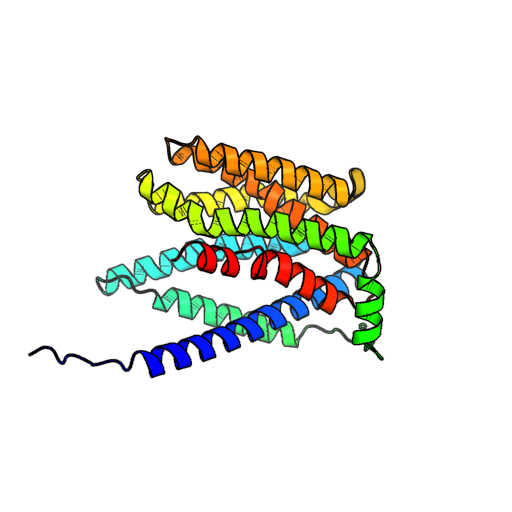227 ? 3.275 5.895 2.121 1.00 93.81 227 THR A O 1
ATOM 1791 N N . SER A 1 228 ? 4.912 4.368 1.930 1.00 87.38 228 SER A N 1
ATOM 1792 C CA . SER A 1 228 ? 4.065 3.194 1.738 1.00 87.38 228 SER A CA 1
ATOM 1793 C C . SER A 1 228 ? 4.104 2.325 2.986 1.00 87.38 228 SER A C 1
ATOM 1795 O O . SER A 1 228 ? 3.099 2.216 3.673 1.00 87.38 228 SER A O 1
ATOM 1797 N N . SER A 1 229 ? 5.255 1.777 3.377 1.00 92.19 229 SER A N 1
ATOM 1798 C CA . SER A 1 229 ? 5.292 0.791 4.466 1.00 92.19 229 SER A CA 1
ATOM 1799 C C . SER A 1 229 ? 4.884 1.373 5.822 1.00 92.19 229 SER A C 1
ATOM 1801 O O . SER A 1 229 ? 3.954 0.863 6.453 1.00 92.19 229 SER A O 1
ATOM 1803 N N . LEU A 1 230 ? 5.529 2.454 6.267 1.00 95.25 230 LEU A N 1
ATOM 1804 C CA . LEU A 1 230 ? 5.255 3.060 7.573 1.00 95.25 230 LEU A CA 1
ATOM 1805 C C . LEU A 1 230 ? 3.935 3.841 7.582 1.00 95.25 230 LEU A C 1
ATOM 1807 O O . LEU A 1 230 ? 3.107 3.622 8.466 1.00 95.25 230 LEU A O 1
ATOM 1811 N N . ALA A 1 231 ? 3.713 4.721 6.601 1.00 96.12 231 ALA A N 1
ATOM 1812 C CA . ALA A 1 231 ? 2.496 5.530 6.549 1.00 96.12 231 ALA A CA 1
ATOM 1813 C C . ALA A 1 231 ? 1.232 4.676 6.355 1.00 96.12 231 ALA A C 1
ATOM 1815 O O . ALA A 1 231 ? 0.227 4.935 7.015 1.00 96.12 231 ALA A O 1
ATOM 1816 N N . PHE A 1 232 ? 1.269 3.625 5.527 1.00 93.94 232 PHE A N 1
ATOM 1817 C CA . PHE A 1 232 ? 0.125 2.718 5.391 1.00 93.94 232 PHE A CA 1
ATOM 1818 C C . PHE A 1 232 ? -0.111 1.904 6.664 1.00 93.94 232 PHE A C 1
ATOM 1820 O O . PHE A 1 232 ? -1.256 1.733 7.074 1.00 93.94 232 PHE A O 1
ATOM 1827 N N . THR A 1 233 ? 0.955 1.443 7.329 1.00 95.31 233 THR A N 1
ATOM 1828 C CA . THR A 1 233 ? 0.830 0.765 8.629 1.00 95.31 233 THR A CA 1
ATOM 1829 C C . THR A 1 233 ? 0.157 1.680 9.648 1.00 95.31 233 THR A C 1
ATOM 1831 O O . THR A 1 233 ? -0.829 1.274 10.254 1.00 95.31 233 THR A O 1
ATOM 1834 N N . ALA A 1 234 ? 0.593 2.938 9.754 1.00 97.00 234 ALA A N 1
ATOM 1835 C CA . ALA A 1 234 ? -0.054 3.926 10.612 1.00 97.00 234 ALA A CA 1
ATOM 1836 C C . ALA A 1 234 ? -1.512 4.190 10.212 1.00 97.00 234 ALA A C 1
ATOM 1838 O O . ALA A 1 234 ? -2.364 4.325 11.084 1.00 97.00 234 ALA A O 1
ATOM 1839 N N . ALA A 1 235 ? -1.835 4.239 8.919 1.00 96.31 235 ALA A N 1
ATOM 1840 C CA . ALA A 1 235 ? -3.210 4.421 8.464 1.00 96.31 235 ALA A CA 1
ATOM 1841 C C . ALA A 1 235 ? -4.111 3.257 8.911 1.00 96.31 235 ALA A C 1
ATOM 1843 O O . ALA A 1 235 ? -5.170 3.484 9.497 1.00 96.31 235 ALA A O 1
ATOM 1844 N N . VAL A 1 236 ? -3.664 2.018 8.694 1.00 94.94 236 VAL A N 1
ATOM 1845 C CA . VAL A 1 236 ? -4.411 0.802 9.042 1.00 94.94 236 VAL A CA 1
ATOM 1846 C C . VAL A 1 236 ? -4.565 0.646 10.552 1.00 94.94 236 VAL A C 1
ATOM 1848 O O . VAL A 1 236 ? -5.677 0.394 11.025 1.00 94.94 236 VAL A O 1
ATOM 1851 N N . THR A 1 237 ? -3.497 0.841 11.331 1.00 94.94 237 THR A N 1
ATOM 1852 C CA . THR A 1 237 ? -3.570 0.737 12.796 1.00 94.94 237 THR A CA 1
ATOM 1853 C C . THR A 1 237 ? -4.371 1.883 13.407 1.00 94.94 237 THR A C 1
ATOM 1855 O O . THR A 1 237 ? -5.075 1.664 14.394 1.00 94.94 237 THR A O 1
ATOM 1858 N N . TYR A 1 238 ? -4.355 3.082 12.808 1.00 95.88 238 TYR A N 1
ATOM 1859 C CA . TYR A 1 238 ? -5.193 4.188 13.274 1.00 95.88 238 TYR A CA 1
ATOM 1860 C C . TYR A 1 238 ? -6.667 3.928 12.967 1.00 95.88 238 TYR A C 1
ATOM 1862 O O . TYR A 1 238 ? -7.514 4.085 13.845 1.00 95.88 238 TYR A O 1
ATOM 1870 N N . ALA A 1 239 ? -6.972 3.461 11.754 1.00 94.38 239 ALA A N 1
ATOM 1871 C CA . ALA A 1 239 ? -8.318 3.053 11.367 1.00 94.38 239 ALA A CA 1
ATOM 1872 C C . ALA A 1 239 ? -8.852 1.975 12.306 1.00 94.38 239 ALA A C 1
ATOM 1874 O O . ALA A 1 239 ? -9.959 2.126 12.817 1.00 94.38 239 ALA A O 1
ATOM 1875 N N . ALA A 1 240 ? -8.029 0.964 12.606 1.00 92.38 240 ALA A N 1
ATOM 1876 C CA . ALA A 1 240 ? -8.342 -0.037 13.611 1.00 92.38 240 ALA A CA 1
ATOM 1877 C C . ALA A 1 240 ? -8.608 0.637 14.963 1.00 92.38 240 ALA A C 1
ATOM 1879 O O . ALA A 1 240 ? -9.657 0.438 15.551 1.00 92.38 240 ALA A O 1
ATOM 1880 N N . LYS A 1 241 ? -7.725 1.497 15.474 1.00 92.31 241 LYS A N 1
ATOM 1881 C CA . LYS A 1 241 ? -7.934 2.171 16.770 1.00 92.31 241 LYS A CA 1
ATOM 1882 C C . LYS A 1 241 ? -9.254 2.960 16.850 1.00 92.31 241 LYS A C 1
ATOM 1884 O O . LYS A 1 241 ? -9.833 3.062 17.930 1.00 92.31 241 LYS A O 1
ATOM 1889 N N . LEU A 1 242 ? -9.728 3.513 15.735 1.00 91.25 242 LEU A N 1
ATOM 1890 C CA . LEU A 1 242 ? -10.968 4.293 15.665 1.00 91.25 242 LEU A CA 1
ATOM 1891 C C . LEU A 1 242 ? -12.231 3.442 15.427 1.00 91.25 242 LEU A C 1
ATOM 1893 O O . LEU A 1 242 ? -13.344 3.923 15.706 1.00 91.25 242 LEU A O 1
ATOM 1897 N N . SER A 1 243 ? -12.069 2.210 14.937 1.00 88.31 243 SER A N 1
ATOM 1898 C CA . SER A 1 243 ? -13.137 1.251 14.652 1.00 88.31 243 SER A CA 1
ATOM 1899 C C . SER A 1 243 ? -13.421 0.298 15.815 1.00 88.31 243 SER A C 1
ATOM 1901 O O . SER A 1 243 ? -12.617 0.078 16.723 1.00 88.31 243 SER A O 1
ATOM 1903 N N . THR A 1 244 ? -14.613 -0.289 15.777 1.00 82.69 244 THR A N 1
ATOM 1904 C CA . THR A 1 244 ? -15.056 -1.351 16.688 1.00 82.69 244 THR A CA 1
ATOM 1905 C C . THR A 1 244 ? -14.809 -2.720 16.063 1.00 82.69 244 THR A C 1
ATOM 1907 O O . THR A 1 244 ? -14.749 -2.844 14.843 1.00 82.69 244 THR A O 1
ATOM 1910 N N . THR A 1 245 ? -14.764 -3.778 16.872 1.00 77.12 245 THR A N 1
ATOM 1911 C CA . THR A 1 245 ? -14.630 -5.168 16.390 1.00 77.12 245 THR A CA 1
ATOM 1912 C C . THR A 1 245 ? -15.685 -5.561 15.343 1.00 77.12 245 THR A C 1
ATOM 1914 O O . THR A 1 245 ? -15.415 -6.376 14.462 1.00 77.12 245 THR A O 1
ATOM 1917 N N . THR A 1 246 ? -16.870 -4.942 15.388 1.00 80.69 246 THR A N 1
ATOM 1918 C CA . THR A 1 246 ? -17.954 -5.130 14.409 1.00 80.69 246 THR A CA 1
ATOM 1919 C C . THR A 1 246 ? -17.765 -4.337 13.112 1.00 80.69 246 THR A C 1
ATOM 1921 O O . THR A 1 246 ? -18.303 -4.729 12.078 1.00 80.69 246 THR A O 1
ATOM 1924 N N . THR A 1 247 ? -17.002 -3.240 13.137 1.00 85.00 247 THR A N 1
ATOM 1925 C CA . THR A 1 247 ? -16.835 -2.315 12.002 1.00 85.00 247 THR A CA 1
ATOM 1926 C C . THR A 1 247 ? -15.455 -2.361 11.357 1.00 85.00 247 THR A C 1
ATOM 1928 O O . THR A 1 247 ? -15.303 -1.795 10.276 1.00 85.00 247 THR A O 1
ATOM 1931 N N . ASP A 1 248 ? -14.477 -3.063 11.944 1.00 84.31 248 ASP A N 1
ATOM 1932 C CA . ASP A 1 248 ? -13.100 -3.154 11.433 1.00 84.31 248 ASP A CA 1
ATOM 1933 C C . ASP A 1 248 ? -13.056 -3.486 9.939 1.00 84.31 248 ASP A C 1
ATOM 1935 O O . A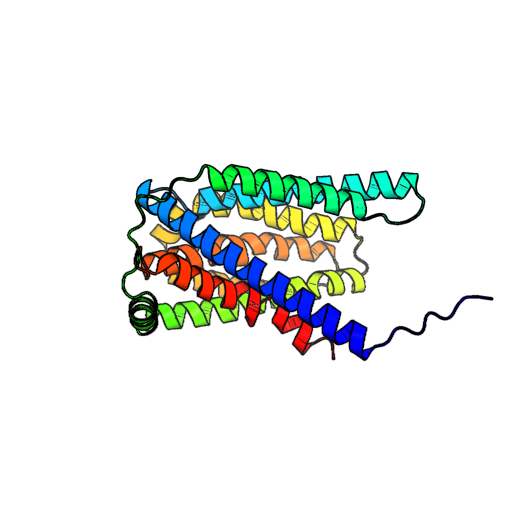SP A 1 248 ? -12.501 -2.722 9.159 1.00 84.31 248 ASP A O 1
ATOM 1939 N N . SER A 1 249 ? -13.693 -4.582 9.513 1.00 86.06 249 SER A N 1
ATOM 1940 C CA . SER A 1 249 ? -13.683 -5.004 8.104 1.00 86.06 249 SER A CA 1
ATOM 1941 C C . SER A 1 249 ? -14.229 -3.927 7.162 1.00 86.06 249 SER A C 1
ATOM 1943 O O . SER A 1 249 ? -13.683 -3.714 6.083 1.00 86.06 249 SER A O 1
ATOM 1945 N N . SER A 1 250 ? -15.283 -3.222 7.574 1.00 89.50 250 SER A N 1
ATOM 1946 C CA . SER A 1 250 ? -15.896 -2.161 6.773 1.00 89.50 250 SER A CA 1
ATOM 1947 C C . SER A 1 250 ? -15.000 -0.926 6.695 1.00 89.50 250 SER A C 1
ATOM 1949 O O . SER A 1 250 ? -14.815 -0.372 5.615 1.00 89.50 250 SER A O 1
ATOM 1951 N N . ILE A 1 251 ? -14.415 -0.503 7.819 1.00 91.44 251 ILE A N 1
ATOM 1952 C CA . ILE A 1 251 ? -13.526 0.665 7.873 1.00 91.44 251 ILE A CA 1
ATOM 1953 C C . ILE A 1 251 ? -12.217 0.391 7.125 1.00 91.44 251 ILE A C 1
ATOM 1955 O O . ILE A 1 251 ? -11.785 1.244 6.354 1.00 91.44 251 ILE A O 1
ATOM 1959 N N . GLN A 1 252 ? -11.627 -0.799 7.274 1.00 91.38 252 GLN A N 1
ATOM 1960 C CA . GLN A 1 252 ? -10.443 -1.210 6.510 1.00 91.38 252 GLN A CA 1
ATOM 1961 C C . GLN A 1 252 ? -10.752 -1.332 5.014 1.00 91.38 252 GLN A C 1
ATOM 1963 O O . GLN A 1 252 ? -9.947 -0.918 4.182 1.00 91.38 252 GLN A O 1
ATOM 1968 N N . GLY A 1 253 ? -11.943 -1.823 4.656 1.00 89.69 253 GLY A N 1
ATOM 1969 C CA . GLY A 1 253 ? -12.407 -1.846 3.271 1.00 89.69 253 GLY A CA 1
ATOM 1970 C C . GLY A 1 253 ? -12.536 -0.450 2.660 1.00 89.69 253 GLY A C 1
ATOM 1971 O O . GLY A 1 253 ? -12.061 -0.224 1.549 1.00 89.69 253 GLY A O 1
ATOM 1972 N N . LEU A 1 254 ? -13.122 0.505 3.390 1.00 91.19 254 LEU A N 1
ATOM 1973 C CA . LEU A 1 254 ? -13.218 1.903 2.951 1.00 91.19 254 LEU A CA 1
ATOM 1974 C C . LEU A 1 254 ? -11.839 2.560 2.840 1.00 91.19 254 LEU A C 1
ATOM 1976 O O . LEU A 1 254 ? -11.560 3.218 1.838 1.00 91.19 254 LEU A O 1
ATOM 1980 N N . LEU A 1 255 ? -10.961 2.341 3.822 1.00 91.88 255 LEU A N 1
ATOM 1981 C CA . LEU A 1 255 ? -9.585 2.832 3.794 1.00 91.88 255 LEU A CA 1
ATOM 1982 C C . LEU A 1 255 ? -8.827 2.287 2.580 1.00 91.88 255 LEU A C 1
ATOM 1984 O O . LEU A 1 255 ? -8.242 3.065 1.831 1.00 91.88 255 LEU A O 1
ATOM 1988 N N . GLY A 1 256 ? -8.876 0.974 2.347 1.00 87.81 256 GLY A N 1
ATOM 1989 C CA . GLY A 1 256 ? -8.240 0.331 1.197 1.00 87.81 256 GLY A CA 1
ATOM 1990 C C . GLY A 1 256 ? -8.817 0.802 -0.137 1.00 87.81 256 GLY A C 1
ATOM 1991 O O . GLY A 1 256 ? -8.068 1.060 -1.076 1.00 87.81 256 GLY A O 1
ATOM 1992 N N . GLY A 1 257 ? -10.138 0.983 -0.211 1.00 87.06 257 GLY A N 1
ATOM 1993 C CA . GLY A 1 257 ? -10.812 1.525 -1.389 1.00 87.06 257 GLY A CA 1
ATOM 1994 C C . GLY A 1 257 ? -10.383 2.957 -1.715 1.00 87.06 257 GLY A C 1
ATOM 1995 O O . GLY A 1 257 ? -10.160 3.275 -2.883 1.00 87.06 257 GLY A O 1
ATOM 1996 N N . LEU A 1 258 ? -10.210 3.809 -0.702 1.00 88.75 258 LEU A N 1
ATOM 1997 C CA . LEU A 1 258 ? -9.714 5.176 -0.879 1.00 88.75 258 LEU A CA 1
ATOM 1998 C C . LEU A 1 258 ? -8.225 5.209 -1.228 1.00 88.75 258 LEU A C 1
ATOM 2000 O O . LEU A 1 258 ? -7.840 5.958 -2.119 1.00 88.75 258 LEU A O 1
ATOM 2004 N N . TYR A 1 259 ? -7.406 4.388 -0.569 1.00 88.25 259 TYR A N 1
ATOM 2005 C CA . TYR A 1 259 ? -5.956 4.383 -0.762 1.00 88.25 259 TYR A CA 1
ATOM 2006 C C . TYR A 1 259 ? -5.548 3.745 -2.102 1.00 88.25 259 TYR A C 1
ATOM 2008 O O . TYR A 1 259 ? -4.851 4.366 -2.896 1.00 88.25 259 TYR A O 1
ATOM 2016 N N . PHE A 1 260 ? -6.006 2.522 -2.396 1.00 83.00 260 PHE A N 1
ATOM 2017 C CA . PHE A 1 260 ? -5.592 1.770 -3.593 1.00 83.00 260 PHE A CA 1
ATOM 2018 C C . PHE A 1 260 ? -6.528 1.945 -4.794 1.00 83.00 260 PHE A C 1
ATOM 2020 O O . PHE A 1 260 ? -6.090 1.817 -5.939 1.00 83.00 260 PHE A O 1
ATOM 2027 N N . GLY A 1 261 ? -7.815 2.206 -4.546 1.00 76.75 261 GLY A N 1
ATOM 2028 C CA . GLY A 1 261 ? -8.840 2.313 -5.583 1.00 76.75 261 GLY A CA 1
ATOM 2029 C C . GLY A 1 261 ? -8.968 3.728 -6.139 1.00 76.75 261 GLY A C 1
ATOM 2030 O O . GLY A 1 261 ? -8.415 4.034 -7.194 1.00 76.75 261 GLY A O 1
ATOM 2031 N N . VAL A 1 262 ? -9.730 4.569 -5.432 1.00 69.00 262 VAL A N 1
ATOM 2032 C CA . VAL A 1 262 ? -10.124 5.918 -5.881 1.00 69.00 262 VAL A CA 1
ATOM 2033 C C . VAL A 1 262 ? -8.956 6.902 -5.838 1.00 69.00 262 VAL A C 1
ATOM 2035 O O . VAL A 1 262 ? -8.848 7.734 -6.725 1.00 69.00 262 VAL A O 1
ATOM 2038 N N . GLY A 1 263 ? -8.074 6.821 -4.841 1.00 58.03 263 GLY A N 1
ATOM 2039 C CA . GLY A 1 263 ? -6.813 7.565 -4.857 1.00 58.03 263 GLY A CA 1
ATOM 2040 C C . GLY A 1 263 ? -5.779 6.905 -5.773 1.00 58.03 263 GLY A C 1
ATOM 2041 O O . GLY A 1 263 ? -5.065 7.579 -6.495 1.00 58.03 263 GLY A O 1
ATOM 2042 N N . GLY A 1 264 ? -5.710 5.575 -5.794 1.00 61.66 264 GLY A N 1
ATOM 2043 C CA . GLY A 1 264 ? -4.591 4.844 -6.388 1.00 61.66 264 GLY A CA 1
ATOM 2044 C C . GLY A 1 264 ? -4.627 4.598 -7.908 1.00 61.66 264 GLY A C 1
ATOM 2045 O O . GLY A 1 264 ? -4.884 5.471 -8.741 1.00 61.66 264 GLY A O 1
ATOM 2046 N N . TYR A 1 265 ? -4.279 3.361 -8.266 1.00 54.62 265 TYR A N 1
ATOM 2047 C CA . TYR A 1 265 ? -3.906 2.914 -9.617 1.00 54.62 265 TYR A CA 1
ATOM 2048 C C . TYR A 1 265 ? -5.036 3.022 -10.655 1.00 54.62 265 TYR A C 1
ATOM 2050 O O . TYR A 1 265 ? -4.787 3.224 -11.840 1.00 54.62 265 TYR A O 1
ATOM 2058 N N . HIS A 1 266 ? -6.296 2.872 -10.231 1.00 53.06 266 HIS A N 1
ATOM 2059 C CA . HIS A 1 266 ? -7.433 2.838 -11.160 1.00 53.06 266 HIS A CA 1
ATOM 2060 C C . HIS A 1 266 ? -7.889 4.238 -11.579 1.00 53.06 266 HIS A C 1
ATOM 2062 O O . HIS A 1 266 ? -8.309 4.427 -12.717 1.00 53.06 266 HIS A O 1
ATOM 2068 N N . PHE A 1 267 ? -7.786 5.221 -10.685 1.00 49.12 267 PHE A N 1
ATOM 2069 C CA . PHE A 1 267 ? -8.203 6.593 -10.961 1.00 49.12 267 PHE A CA 1
ATOM 2070 C C . PHE A 1 267 ? -7.195 7.350 -11.833 1.00 49.12 267 PHE A C 1
ATOM 2072 O O . PHE A 1 267 ? -7.591 8.033 -12.773 1.00 49.12 267 PHE A O 1
ATOM 2079 N N . ASN A 1 268 ? -5.893 7.170 -11.588 1.00 48.25 268 ASN A N 1
ATOM 2080 C CA . ASN A 1 268 ? -4.859 7.868 -12.356 1.00 48.25 268 ASN A CA 1
ATOM 2081 C C . ASN A 1 268 ? -4.784 7.396 -13.817 1.00 48.25 268 ASN A C 1
ATOM 2083 O O . ASN A 1 268 ? -4.684 8.229 -14.711 1.00 48.25 268 ASN A O 1
ATOM 2087 N N . ARG A 1 269 ? -4.957 6.097 -14.099 1.00 51.00 269 ARG A N 1
ATOM 2088 C CA . ARG A 1 269 ? -5.086 5.624 -15.490 1.00 51.00 269 ARG A CA 1
ATOM 2089 C C . ARG A 1 269 ? -6.278 6.243 -16.225 1.00 51.00 269 ARG A C 1
ATOM 2091 O O . ARG A 1 269 ? -6.159 6.602 -17.384 1.00 51.00 269 ARG A O 1
ATOM 2098 N N . LEU A 1 270 ? -7.414 6.423 -15.549 1.00 47.75 270 LEU A N 1
ATOM 2099 C CA . LEU A 1 270 ? -8.605 7.023 -16.162 1.00 47.75 270 LEU A CA 1
ATOM 2100 C C . LEU A 1 270 ? -8.452 8.520 -16.473 1.00 47.75 270 LEU A C 1
ATOM 2102 O O . LEU A 1 270 ? -9.121 9.009 -17.377 1.00 47.75 270 LEU A O 1
ATOM 2106 N N . LEU A 1 271 ? -7.617 9.249 -15.726 1.00 43.16 271 LEU A N 1
ATOM 2107 C CA . LEU A 1 271 ? -7.412 10.687 -15.928 1.00 43.16 271 LEU A CA 1
ATOM 2108 C C . LEU A 1 271 ? -6.387 11.020 -17.014 1.00 43.16 271 LEU A C 1
ATOM 2110 O O . LEU A 1 271 ? -6.468 12.098 -17.597 1.00 43.16 271 LEU A O 1
ATOM 2114 N N . PHE A 1 272 ? -5.427 10.129 -17.254 1.00 44.72 272 PHE A N 1
ATOM 2115 C CA . PHE A 1 272 ? -4.268 10.417 -18.098 1.00 44.72 272 PHE A CA 1
ATOM 2116 C C . PHE A 1 272 ? -4.150 9.518 -19.342 1.00 44.72 272 PHE A C 1
ATOM 2118 O O . PHE A 1 272 ? -3.345 9.837 -20.209 1.00 44.72 272 PHE A O 1
ATOM 2125 N N . ASP A 1 273 ? -4.969 8.463 -19.479 1.00 36.34 273 ASP A N 1
ATOM 2126 C CA . ASP A 1 273 ? -5.107 7.680 -20.725 1.00 36.34 273 ASP A CA 1
ATOM 2127 C C . ASP A 1 273 ? -6.235 8.232 -21.643 1.00 36.34 273 ASP A C 1
ATOM 2129 O O . ASP A 1 273 ? -7.023 7.460 -22.200 1.00 36.34 273 ASP A O 1
ATOM 2133 N N . VAL A 1 274 ? -6.338 9.565 -21.795 1.00 37.12 274 VAL A N 1
ATOM 2134 C CA . VAL A 1 274 ? -7.203 10.244 -22.795 1.00 37.12 274 VAL A CA 1
ATOM 2135 C C . VAL A 1 274 ? -6.358 10.929 -23.857 1.00 37.12 274 VAL A C 1
ATOM 2137 O O . VAL A 1 274 ? -5.480 11.731 -23.474 1.00 37.12 274 VAL A O 1
#

Radius of gyration: 20.69 Å; Cα contacts (8 Å, |Δi|>4): 268; chains: 1; bounding box: 47×40×68 Å

Secondary structure (DSSP, 8-state):
--------HHHHHHHHHHHHHHHHHHHHHHHHHHHHHHHHHHHHHT--HHHHHHHHHHHHHHHHHHHHHHHHHHHHHHSS---HHHHHHHHHHHHHHHHHHTT---TTSPPPSSHHHHHHHHHTSHHHHHHHHHHHHHHHHHHHHHHHHHHHHHHTT--HHHHHHHHHHHHHHHHHHHHTHHHHHHHH-HHHHHHHHHHHHHHHHHHHHT-SSGGGHHHHHHTHIIIIIIHHHHHHHHHHHHS-TTTHHHHHHHHHIIIIIIIIIHHHHHHH--

Foldseek 3Di:
DDPPPPDPPVCCVVVVVVVVVVVVVVVLLVQLVVLLLVLLVCVVVVHAPLVVVLVVLVVVLVLVVVQVVQQVVVCVVPVHRDSVSNVVVVVVVVVVVVVVVVVDDPVVQDADPCQVVQQVVLVPDPLLVVLLVLLLQLLQLAQVCVQCVVVLLVVLVHDVVLVVVLSVLLSVLQNVCSVCLVVVCVVQHLVVLSVVLVVLSVCLVVQSVPDNHSNSNSVNSSSNSSNPSNNVSSSLVVLSVSHDSNHSSVSSSSSCCSRPNCSHNPVVCVVPVD

pLDDT: mean 85.4, std 11.6, range [36.34, 97.69]